Protein AF-0000000073182139 (afdb_homodimer)

pLDDT: mean 87.26, std 15.95, range [41.31, 98.81]

InterPro domains:
  IPR005570 DNA-directed RNA polymerases I, II, and III subunit RPABC3 [PF03870] (8-149)
  IPR005570 DNA-directed RNA polymerases I, II, and III subunit RPABC3 [PIRSF000779] (3-150)
  IPR005570 DNA-directed RNA polymerases I, II, and III subunit RPABC3 [PTHR10917] (3-150)
  IPR005570 DNA-directed RNA polymerases I, II, and III subunit RPABC3 [SM00658] (3-149)
  IPR012340 Nucleic acid-binding, OB-fold [G3DSA:2.40.50.140] (7-152)
  IPR012340 Nucleic acid-binding, OB-fold [SSF50249] (4-149)

Secondary structure (DSSP, 8-state):
---SEEEEEEEEEEEE-TT---BTTEEEEEEEESSS--EEEEEEETTTS---TT-EEEEEEES-S-SS-----S---TT---HHHHT-SEEEEEEEEEEEEE----TT----EEEEEEESSS-EEEEEEEGGGGTT--TT-EEEEEEEEE--/---SEEEEEEEEEEEE-TT---BTTEEEEEEEESSS--EEEEEEETTTS---TT-EEEEEEES-S-SS-----S---TT---HHHHT-SEEEEEEEEEEEEE----TT----EEEEEEESSS-EEEEEEEGGGGTT--TT-EEEEEEEEE--

Structure (mmCIF, N/CA/C/O backbone):
data_AF-0000000073182139-model_v1
#
loop_
_entity.id
_entity.type
_entity.pdbx_description
1 polymer 'DNA-directed RNA polymerases I, II, and III subunit RPABC3'
#
loop_
_atom_site.group_PDB
_atom_site.id
_atom_site.type_symbol
_atom_site.label_atom_id
_atom_site.label_alt_id
_atom_site.label_comp_id
_atom_site.label_asym_id
_atom_site.label_entity_id
_atom_site.label_seq_id
_atom_site.pdbx_PDB_ins_code
_atom_site.Cartn_x
_atom_site.Cartn_y
_atom_site.Cartn_z
_atom_site.occupancy
_atom_site.B_iso_or_equiv
_atom_site.auth_seq_id
_atom_site.auth_comp_id
_atom_site.auth_asym_id
_atom_site.auth_atom_id
_atom_site.pdbx_PDB_model_num
ATOM 1 N N . MET A 1 1 ? -18.734 20.672 -1.66 1 41.34 1 MET A N 1
ATOM 2 C CA . MET A 1 1 ? -18.469 19.469 -2.443 1 41.34 1 MET A CA 1
ATOM 3 C C . MET A 1 1 ? -17.156 18.828 -2.018 1 41.34 1 MET A C 1
ATOM 5 O O . MET A 1 1 ? -16.125 19.5 -1.941 1 41.34 1 MET A O 1
ATOM 9 N N . THR A 1 2 ? -17.281 17.734 -1.316 1 59.88 2 THR A N 1
ATOM 10 C CA . THR A 1 2 ? -16.078 17.359 -0.572 1 59.88 2 THR A CA 1
ATOM 11 C C . THR A 1 2 ? -15 16.844 -1.517 1 59.88 2 THR A C 1
ATOM 13 O O . THR A 1 2 ? -15.281 16.094 -2.455 1 59.88 2 THR A O 1
ATOM 16 N N . THR A 1 3 ? -13.922 17.672 -1.896 1 78.62 3 THR A N 1
ATOM 17 C CA . THR A 1 3 ? -12.797 17.453 -2.799 1 78.62 3 THR A CA 1
ATOM 18 C C . THR A 1 3 ? -12.18 16.078 -2.568 1 78.62 3 THR A C 1
ATOM 20 O O . THR A 1 3 ? -11.438 15.57 -3.416 1 78.62 3 THR A O 1
ATOM 23 N N . GLY A 1 4 ? -12.648 15.359 -1.543 1 88.62 4 GLY A N 1
ATOM 24 C CA . GLY A 1 4 ? -12.047 14.086 -1.177 1 88.62 4 GLY A CA 1
ATOM 25 C C . GLY A 1 4 ? -10.688 14.242 -0.52 1 88.62 4 GLY A C 1
ATOM 26 O O . GLY A 1 4 ? -10.094 13.258 -0.075 1 88.62 4 GLY A O 1
ATOM 27 N N . ILE A 1 5 ? -10.219 15.531 -0.463 1 94.25 5 ILE A N 1
ATOM 28 C CA . ILE A 1 5 ? -8.93 15.805 0.161 1 94.25 5 ILE A CA 1
ATOM 29 C C . ILE A 1 5 ? -9.117 16.016 1.663 1 94.25 5 ILE A C 1
ATOM 31 O O . ILE A 1 5 ? -9.906 16.859 2.088 1 94.25 5 ILE A O 1
ATOM 35 N N . LEU A 1 6 ? -8.453 15.25 2.412 1 96.19 6 LEU A N 1
ATOM 36 C CA . LEU A 1 6 ? -8.539 15.336 3.865 1 96.19 6 LEU A CA 1
ATOM 37 C C . LEU A 1 6 ? -7.488 16.297 4.406 1 96.19 6 LEU A C 1
ATOM 39 O O . LEU A 1 6 ? -7.738 17.016 5.383 1 96.19 6 LEU A O 1
ATOM 43 N N . PHE A 1 7 ? -6.371 16.297 3.85 1 96.94 7 PHE A N 1
ATOM 44 C CA . PHE A 1 7 ? -5.238 17.094 4.312 1 96.94 7 PHE A CA 1
ATOM 45 C C . PHE A 1 7 ? -4.227 17.297 3.191 1 96.94 7 PHE A C 1
ATOM 47 O O . PHE A 1 7 ? -3.969 16.391 2.404 1 96.94 7 PHE A O 1
ATOM 54 N N . ASP A 1 8 ? -3.658 18.453 3.084 1 97 8 ASP A N 1
ATOM 55 C CA . ASP A 1 8 ? -2.695 18.812 2.043 1 97 8 ASP A CA 1
ATOM 56 C C . ASP A 1 8 ? -1.71 19.859 2.539 1 97 8 ASP A C 1
ATOM 58 O O . ASP A 1 8 ? -2.098 21 2.824 1 97 8 ASP A O 1
ATOM 62 N N . ASP A 1 9 ? -0.436 19.5 2.658 1 98 9 ASP A N 1
ATOM 63 C CA . ASP A 1 9 ? 0.572 20.453 3.115 1 98 9 ASP A CA 1
ATOM 64 C C . ASP A 1 9 ? 1.979 19.969 2.762 1 98 9 ASP A C 1
ATOM 66 O O . ASP A 1 9 ? 2.158 18.844 2.291 1 98 9 ASP A O 1
ATOM 70 N N . SER A 1 10 ? 2.951 20.875 2.908 1 98.31 10 SER A N 1
ATOM 71 C CA . SER A 1 10 ? 4.363 20.531 2.781 1 98.31 10 SER A CA 1
ATOM 72 C C . SER A 1 10 ? 4.984 20.25 4.145 1 98.31 10 SER A C 1
ATOM 74 O O . SER A 1 10 ? 4.605 20.844 5.145 1 98.31 10 SER A O 1
ATOM 76 N N . PHE A 1 11 ? 5.988 19.391 4.102 1 98.5 11 PHE A N 1
ATOM 77 C CA . PHE A 1 11 ? 6.637 18.969 5.34 1 98.5 11 PHE A CA 1
ATOM 78 C C . PHE A 1 11 ? 8.156 19.031 5.199 1 98.5 11 PHE A C 1
ATOM 80 O O . PHE A 1 11 ? 8.688 18.844 4.102 1 98.5 11 PHE A O 1
ATOM 87 N N . LEU A 1 12 ? 8.789 19.219 6.316 1 98.44 12 LEU A N 1
ATOM 88 C CA . LEU A 1 12 ? 10.242 19.141 6.449 1 98.44 12 LEU A CA 1
ATOM 89 C C . LEU A 1 12 ? 10.648 17.922 7.281 1 98.44 12 LEU A C 1
ATOM 91 O O . LEU A 1 12 ? 10.125 17.719 8.383 1 98.44 12 LEU A O 1
ATOM 95 N N . VAL A 1 13 ? 11.562 17.125 6.723 1 98.5 13 VAL A N 1
ATOM 96 C CA . VAL A 1 13 ? 12.062 15.984 7.48 1 98.5 13 VAL A CA 1
ATOM 97 C C . VAL A 1 13 ? 13.047 16.469 8.547 1 98.5 13 VAL A C 1
ATOM 99 O O . VAL A 1 13 ? 14.141 16.953 8.219 1 98.5 13 VAL A O 1
ATOM 102 N N . LYS A 1 14 ? 12.695 16.234 9.789 1 98.5 14 LYS A N 1
ATOM 103 C CA . LYS A 1 14 ? 13.5 16.719 10.898 1 98.5 14 LYS A CA 1
ATOM 104 C C . LYS A 1 14 ? 14.398 15.617 11.453 1 98.5 14 LYS A C 1
ATOM 106 O O . LYS A 1 14 ? 15.422 15.898 12.078 1 98.5 14 LYS A O 1
ATOM 111 N N . ASP A 1 15 ? 13.953 14.398 11.32 1 98.44 15 ASP A N 1
ATOM 112 C CA . ASP A 1 15 ? 14.719 13.242 11.789 1 98.44 15 ASP A CA 1
ATOM 113 C C . ASP A 1 15 ? 14.344 11.984 11.008 1 98.44 15 ASP A C 1
ATOM 115 O O . ASP A 1 15 ? 13.203 11.844 10.555 1 98.44 15 ASP A O 1
ATOM 119 N N . VAL A 1 16 ? 15.352 11.133 10.883 1 98 16 VAL A N 1
ATOM 120 C CA . VAL A 1 16 ? 15.156 9.844 10.227 1 98 16 VAL A CA 1
ATOM 121 C C . VAL A 1 16 ? 15.633 8.719 11.141 1 98 16 VAL A C 1
ATOM 123 O O . VAL A 1 16 ? 16.812 8.672 11.516 1 98 16 VAL A O 1
ATOM 126 N N . ASP A 1 17 ? 14.773 7.844 11.492 1 97.62 17 ASP A N 1
ATOM 127 C CA . ASP A 1 17 ? 15.062 6.691 12.344 1 97.62 17 ASP A CA 1
ATOM 128 C C . ASP A 1 17 ? 15.789 7.113 13.617 1 97.62 17 ASP A C 1
ATOM 130 O O . ASP A 1 17 ? 16.844 6.57 13.945 1 97.62 17 ASP A O 1
ATOM 134 N N . PRO A 1 18 ? 15.203 7.957 14.398 1 95.81 18 PRO A N 1
ATOM 135 C CA . PRO A 1 18 ? 15.898 8.477 15.578 1 95.81 18 PRO A CA 1
ATOM 136 C C . PRO A 1 18 ? 16.281 7.371 16.562 1 95.81 18 PRO A C 1
ATOM 138 O O . PRO A 1 18 ? 17.297 7.492 17.266 1 95.81 18 PRO A O 1
ATOM 141 N N . ASP A 1 19 ? 15.594 6.27 16.641 1 94.12 19 ASP A N 1
ATOM 142 C CA . ASP A 1 19 ? 15.906 5.16 17.531 1 94.12 19 ASP A CA 1
ATOM 143 C C . ASP A 1 19 ? 16.609 4.031 16.781 1 94.12 19 ASP A C 1
ATOM 145 O O . ASP A 1 19 ? 16.656 2.895 17.25 1 94.12 19 ASP A O 1
ATOM 149 N N . GLY A 1 20 ? 17.109 4.312 15.656 1 93.44 20 GLY A N 1
ATOM 150 C CA . GLY A 1 20 ? 17.703 3.287 14.812 1 93.44 20 GLY A CA 1
ATOM 151 C C . GLY A 1 20 ? 16.703 2.65 13.859 1 93.44 20 GLY A C 1
ATOM 152 O O . GLY A 1 20 ? 15.508 2.611 14.148 1 93.44 20 GLY A O 1
ATOM 153 N N . LYS A 1 21 ? 17.281 2.225 12.797 1 90.38 21 LYS A N 1
ATOM 154 C CA . LYS A 1 21 ? 16.438 1.535 11.82 1 90.38 21 LYS A CA 1
ATOM 155 C C . LYS A 1 21 ? 15.883 0.237 12.398 1 90.38 21 LYS A C 1
ATOM 157 O O . LYS A 1 21 ? 16.641 -0.63 12.836 1 90.38 21 LYS A O 1
ATOM 162 N N . LYS A 1 22 ? 14.539 0.1 12.367 1 87 22 LYS A N 1
ATOM 163 C CA . LYS A 1 22 ? 13.875 -1.046 12.977 1 87 22 LYS A CA 1
ATOM 164 C C . LYS A 1 22 ? 13.539 -2.107 11.938 1 87 22 LYS A C 1
ATOM 166 O O . LYS A 1 22 ? 13.531 -3.303 12.242 1 87 22 LYS A O 1
ATOM 171 N N . PHE A 1 23 ? 13.188 -1.715 10.742 1 87 23 PHE A N 1
ATOM 172 C CA . PHE A 1 23 ? 12.758 -2.635 9.695 1 87 23 PHE A CA 1
ATOM 173 C C . PHE A 1 23 ? 13.594 -2.445 8.43 1 87 23 PHE A C 1
ATOM 175 O O . PHE A 1 23 ? 13.93 -1.316 8.062 1 87 23 PHE A O 1
ATOM 182 N N . ASP A 1 24 ? 13.828 -3.578 7.84 1 86.38 24 ASP A N 1
ATOM 183 C CA . ASP A 1 24 ? 14.531 -3.51 6.562 1 86.38 24 ASP A CA 1
ATOM 184 C C . ASP A 1 24 ? 13.68 -2.809 5.504 1 86.38 24 ASP A C 1
ATOM 186 O O . ASP A 1 24 ? 12.469 -3.037 5.418 1 86.38 24 ASP A O 1
ATOM 190 N N . ARG A 1 25 ? 14.281 -1.831 4.801 1 88.81 25 ARG A N 1
ATOM 191 C CA . ARG A 1 25 ? 13.688 -1.136 3.664 1 88.81 25 ARG A CA 1
ATOM 192 C C . ARG A 1 25 ? 12.633 -0.136 4.125 1 88.81 25 ARG A C 1
ATOM 194 O O . ARG A 1 25 ? 11.883 0.4 3.309 1 88.81 25 ARG A O 1
ATOM 201 N N . VAL A 1 26 ? 12.477 0.033 5.43 1 93.12 26 VAL A N 1
ATOM 202 C CA . VAL A 1 26 ? 11.523 1.006 5.957 1 93.12 26 VAL A CA 1
ATOM 203 C C . VAL A 1 26 ? 12.258 2.023 6.828 1 93.12 26 VAL A C 1
ATOM 205 O O . VAL A 1 26 ? 13.078 1.653 7.672 1 93.12 26 VAL A O 1
ATOM 208 N N . SER A 1 27 ? 12.031 3.277 6.602 1 96.44 27 SER A N 1
ATOM 209 C CA . SER A 1 27 ? 12.484 4.336 7.5 1 96.44 27 SER A CA 1
ATOM 210 C C . SER A 1 27 ? 11.305 5.074 8.125 1 96.44 27 SER A C 1
ATOM 212 O O . SER A 1 27 ? 10.281 5.293 7.465 1 96.44 27 SER A O 1
ATOM 214 N N . ARG A 1 28 ? 11.508 5.422 9.375 1 98 28 ARG A N 1
ATOM 215 C CA . ARG A 1 28 ? 10.531 6.258 10.055 1 98 28 ARG A CA 1
ATOM 216 C C . ARG A 1 28 ? 10.961 7.719 10.062 1 98 28 ARG A C 1
ATOM 218 O O . ARG A 1 28 ? 12.031 8.055 10.578 1 98 28 ARG A O 1
ATOM 225 N N . LEU A 1 29 ? 10.109 8.586 9.508 1 98.5 29 LEU A N 1
ATOM 226 C CA . LEU A 1 29 ? 10.391 10.016 9.375 1 98.5 29 LEU A CA 1
ATOM 227 C C . LEU A 1 29 ? 9.656 10.82 10.438 1 98.5 29 LEU A C 1
ATOM 229 O O . LEU A 1 29 ? 8.484 10.547 10.719 1 98.5 29 LEU A O 1
ATOM 233 N N . PHE A 1 30 ? 10.336 11.719 11.047 1 98.81 30 PHE A N 1
ATOM 234 C CA . PHE A 1 30 ? 9.734 12.75 11.891 1 98.81 30 PHE A CA 1
ATOM 235 C C . PHE A 1 30 ? 9.734 14.094 11.172 1 98.81 30 PHE A C 1
ATOM 237 O O . PHE A 1 30 ? 10.789 14.617 10.828 1 98.81 30 PHE A O 1
ATOM 244 N N . CYS A 1 31 ? 8.547 14.617 10.953 1 98.75 31 CYS A N 1
ATOM 245 C CA . CYS A 1 31 ? 8.445 15.789 10.086 1 98.75 31 CYS A CA 1
ATOM 246 C C . CYS A 1 31 ? 7.57 16.859 10.711 1 98.75 31 CYS A C 1
ATOM 248 O O . CYS A 1 31 ? 6.695 16.562 11.523 1 98.75 31 CYS A O 1
ATOM 250 N N . ASP A 1 32 ? 7.801 18.078 10.258 1 98.19 32 ASP A N 1
ATOM 251 C CA . ASP A 1 32 ? 6.984 19.219 10.664 1 98.19 32 ASP A CA 1
ATOM 252 C C . ASP A 1 32 ? 6.289 19.859 9.461 1 98.19 32 ASP A C 1
ATOM 254 O O . ASP A 1 32 ? 6.91 20.062 8.414 1 98.19 32 ASP A O 1
ATOM 258 N N . SER A 1 33 ? 5.039 20.109 9.703 1 97.12 33 SER A N 1
ATOM 259 C CA . SER A 1 33 ? 4.258 20.812 8.688 1 97.12 33 SER A CA 1
ATOM 260 C C . SER A 1 33 ? 4.762 22.234 8.492 1 97.12 33 SER A C 1
ATOM 262 O O . SER A 1 33 ? 5.129 22.906 9.461 1 97.12 33 SER A O 1
ATOM 264 N N . GLU A 1 34 ? 4.633 22.766 7.293 1 95.75 34 GLU A N 1
ATOM 265 C CA . GLU A 1 34 ? 5.121 24.109 7.012 1 95.75 34 GLU A CA 1
ATOM 266 C C . GLU A 1 34 ? 4.027 25.156 7.23 1 95.75 34 GLU A C 1
ATOM 268 O O . GLU A 1 34 ? 4.32 26.328 7.5 1 95.75 34 GLU A O 1
ATOM 273 N N . SER A 1 35 ? 2.797 24.766 7.148 1 95.19 35 SER A N 1
ATOM 274 C CA . SER A 1 35 ? 1.749 25.766 7.109 1 95.19 35 SER A CA 1
ATOM 275 C C . SER A 1 35 ? 0.789 25.625 8.281 1 95.19 35 SER A C 1
ATOM 277 O O . SER A 1 35 ? 0.245 26.609 8.781 1 95.19 35 SER A O 1
ATOM 279 N N . PHE A 1 36 ? 0.52 24.406 8.805 1 93.44 36 PHE A N 1
ATOM 280 C CA . PHE A 1 36 ? -0.608 24.172 9.703 1 93.44 36 PHE A CA 1
ATOM 281 C C . PHE A 1 36 ? -0.124 23.75 11.086 1 93.44 36 PHE A C 1
ATOM 283 O O . PHE A 1 36 ? -0.919 23.312 11.922 1 93.44 36 PHE A O 1
ATOM 290 N N . LYS A 1 37 ? 1.15 23.75 11.352 1 94.81 37 LYS A N 1
ATOM 291 C CA . LYS A 1 37 ? 1.74 23.391 12.641 1 94.81 37 LYS A CA 1
ATOM 292 C C . LYS A 1 37 ? 1.339 21.984 13.055 1 94.81 37 LYS A C 1
ATOM 294 O O . LYS A 1 37 ? 0.941 21.766 14.203 1 94.81 37 LYS A O 1
ATOM 299 N N . MET A 1 38 ? 1.343 21.078 12.117 1 97.94 38 MET A N 1
ATOM 300 C CA . MET A 1 38 ? 1.09 19.672 12.375 1 97.94 38 MET A CA 1
ATOM 301 C C . MET A 1 38 ? 2.398 18.891 12.5 1 97.94 38 MET A C 1
ATOM 303 O O . MET A 1 38 ? 3.395 19.25 11.867 1 97.94 38 MET A O 1
ATOM 307 N N . GLU A 1 39 ? 2.344 17.812 13.336 1 98.5 39 GLU A N 1
ATOM 308 C CA . GLU A 1 39 ? 3.455 16.875 13.453 1 98.5 39 GLU A CA 1
ATOM 309 C C . GLU A 1 39 ? 3.146 15.562 12.75 1 98.5 39 GLU A C 1
ATOM 311 O O . GLU A 1 39 ? 2.098 14.961 12.977 1 98.5 39 GLU A O 1
ATOM 316 N N . LEU A 1 40 ? 4.113 15.148 11.938 1 98.75 40 LEU A N 1
ATOM 317 C CA . LEU A 1 40 ? 3.934 13.922 11.172 1 98.75 40 LEU A CA 1
ATOM 318 C C . LEU A 1 40 ? 5.004 12.891 11.523 1 98.75 40 LEU A C 1
ATOM 320 O O . LEU A 1 40 ? 6.199 13.203 11.5 1 98.75 40 LEU A O 1
ATOM 324 N N . ILE A 1 41 ? 4.57 11.758 11.906 1 98.81 41 ILE A N 1
ATOM 325 C CA . ILE A 1 41 ? 5.418 10.57 11.914 1 98.81 41 ILE A CA 1
ATOM 326 C C . ILE A 1 41 ? 4.984 9.617 10.805 1 98.81 41 ILE A C 1
ATOM 328 O O . ILE A 1 41 ? 3.824 9.211 10.742 1 98.81 41 ILE A O 1
ATOM 332 N N . LEU A 1 42 ? 5.965 9.289 9.906 1 98.69 42 LEU A N 1
ATOM 333 C CA . LEU A 1 42 ? 5.59 8.555 8.703 1 98.69 42 LEU A CA 1
ATOM 334 C C . LEU A 1 42 ? 6.613 7.465 8.391 1 98.69 42 LEU A C 1
ATOM 336 O O . LEU A 1 42 ? 7.809 7.742 8.281 1 98.69 42 LEU A O 1
ATOM 340 N N . ASP A 1 43 ? 6.152 6.281 8.289 1 97.69 43 ASP A N 1
ATOM 341 C CA . ASP A 1 43 ? 6.973 5.211 7.73 1 97.69 43 ASP A CA 1
ATOM 342 C C . ASP A 1 43 ? 6.957 5.246 6.203 1 97.69 43 ASP A C 1
ATOM 344 O O . ASP A 1 43 ? 5.895 5.375 5.59 1 97.69 43 ASP A O 1
ATOM 348 N N . VAL A 1 44 ? 8.148 5.133 5.555 1 96.88 44 VAL A N 1
ATOM 349 C CA . VAL A 1 44 ? 8.211 5.078 4.098 1 96.88 44 VAL A CA 1
ATOM 350 C C . VAL A 1 44 ? 9.07 3.891 3.664 1 96.88 44 VAL A C 1
ATOM 352 O O . VAL A 1 44 ? 9.992 3.494 4.375 1 96.88 44 VAL A O 1
ATOM 355 N N . ASN A 1 45 ? 8.656 3.307 2.553 1 93.62 45 ASN A N 1
ATOM 356 C CA . ASN A 1 45 ? 9.516 2.314 1.922 1 93.62 45 ASN A CA 1
ATOM 357 C C . ASN A 1 45 ? 10.75 2.961 1.29 1 93.62 45 ASN A C 1
ATOM 359 O O . ASN A 1 45 ? 10.625 3.758 0.357 1 93.62 45 ASN A O 1
ATOM 363 N N . THR A 1 46 ? 11.922 2.572 1.715 1 92.81 46 THR A N 1
ATOM 364 C CA . THR A 1 46 ? 13.141 3.281 1.34 1 92.81 46 THR A CA 1
ATOM 365 C C . THR A 1 46 ? 13.578 2.904 -0.074 1 92.81 46 THR A C 1
ATOM 367 O O . THR A 1 46 ? 14.375 3.609 -0.692 1 92.81 46 THR A O 1
ATOM 370 N N . GLN A 1 47 ? 13.141 1.874 -0.639 1 88.5 47 GLN A N 1
ATOM 371 C CA . GLN A 1 47 ? 13.453 1.505 -2.016 1 88.5 47 GLN A CA 1
ATOM 372 C C . GLN A 1 47 ? 12.57 2.27 -3.004 1 88.5 47 GLN A C 1
ATOM 374 O O . GLN A 1 47 ? 13.031 2.654 -4.082 1 88.5 47 GLN A O 1
ATOM 379 N N . LEU A 1 48 ? 11.422 2.449 -2.621 1 88.81 48 LEU A N 1
ATOM 380 C CA . LEU A 1 48 ? 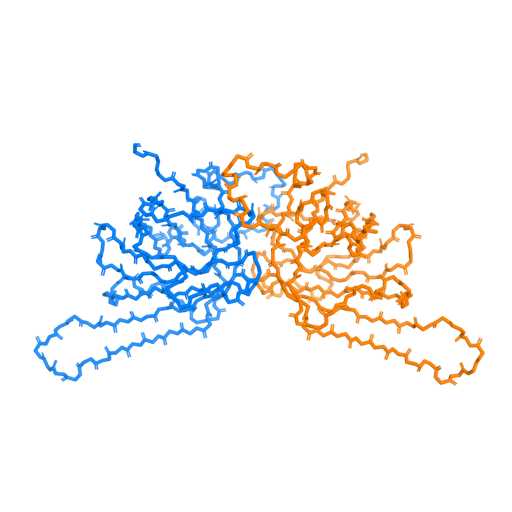10.484 3.127 -3.504 1 88.81 48 LEU A CA 1
ATOM 381 C C . LEU A 1 48 ? 10.602 4.641 -3.369 1 88.81 48 LEU A C 1
ATOM 383 O O . LEU A 1 48 ? 10.5 5.367 -4.359 1 88.81 48 LEU A O 1
ATOM 387 N N . TYR A 1 49 ? 10.766 5.07 -2.182 1 93.19 49 TYR A N 1
ATOM 388 C CA . TYR A 1 49 ? 10.727 6.508 -1.943 1 93.19 49 TYR A CA 1
ATOM 389 C C . TYR A 1 49 ? 11.711 6.906 -0.848 1 93.19 49 TYR A C 1
ATOM 391 O O . TYR A 1 49 ? 11.305 7.344 0.231 1 93.19 49 TYR A O 1
ATOM 399 N N . PRO A 1 50 ? 12.945 6.922 -1.112 1 93.94 50 PRO A N 1
ATOM 400 C CA . PRO A 1 50 ? 13.953 7.285 -0.112 1 93.94 50 PRO A CA 1
ATOM 401 C C . PRO A 1 50 ? 13.883 8.758 0.289 1 93.94 50 PRO A C 1
ATOM 403 O O . PRO A 1 50 ? 13.703 9.625 -0.567 1 93.94 50 PRO A O 1
ATOM 406 N N . MET A 1 51 ? 13.992 9.023 1.58 1 95.69 51 MET A N 1
ATOM 407 C CA . MET A 1 51 ? 13.984 10.375 2.133 1 95.69 51 MET A CA 1
ATOM 408 C C . MET A 1 51 ? 15.156 10.57 3.086 1 95.69 51 MET A C 1
ATOM 410 O O . MET A 1 51 ? 15.5 9.672 3.855 1 95.69 51 MET A O 1
ATOM 414 N N . ASN A 1 52 ? 15.688 11.773 2.986 1 95.75 52 ASN A N 1
ATOM 415 C CA . ASN A 1 52 ? 16.797 12.125 3.859 1 95.75 52 ASN A CA 1
ATOM 416 C C . ASN A 1 52 ? 16.438 13.281 4.789 1 95.75 52 ASN A C 1
ATOM 418 O O . ASN A 1 52 ? 15.445 13.969 4.574 1 95.75 52 ASN A O 1
ATOM 422 N N . LEU A 1 53 ? 17.406 13.391 5.785 1 96.62 53 LEU A N 1
ATOM 423 C CA . LEU A 1 53 ? 17.297 14.555 6.66 1 96.62 53 LEU A CA 1
ATOM 424 C C . LEU A 1 53 ? 17.266 15.844 5.848 1 96.62 53 LEU A C 1
ATOM 426 O O . LEU A 1 53 ? 18.016 16 4.891 1 96.62 53 LEU A O 1
ATOM 430 N N . ASN A 1 54 ? 16.344 16.766 6.16 1 97.25 54 ASN A N 1
ATOM 431 C CA . ASN A 1 54 ? 16.188 18.109 5.598 1 97.25 54 ASN A CA 1
ATOM 432 C C . ASN A 1 54 ? 15.523 18.062 4.227 1 97.25 54 ASN A C 1
ATOM 434 O O . ASN A 1 54 ? 15.375 19.094 3.57 1 97.25 54 ASN A O 1
ATOM 438 N N . ASP A 1 55 ? 15.148 16.875 3.781 1 97.5 55 ASP A N 1
ATOM 439 C CA . ASP A 1 55 ? 14.305 16.844 2.588 1 97.5 55 ASP A CA 1
ATOM 440 C C . ASP A 1 55 ? 12.953 17.5 2.854 1 97.5 55 ASP A C 1
ATOM 442 O O . ASP A 1 55 ? 12.438 17.438 3.973 1 97.5 55 ASP A O 1
ATOM 446 N N . LYS A 1 56 ? 12.414 18.141 1.83 1 98.06 56 LYS A N 1
ATOM 447 C CA . LYS A 1 56 ? 11.055 18.672 1.852 1 98.06 56 LYS A CA 1
ATOM 448 C C . LYS A 1 56 ? 10.156 17.922 0.865 1 98.06 56 LYS A C 1
ATOM 450 O O . LYS A 1 56 ? 10.602 17.547 -0.226 1 98.06 56 LYS A O 1
ATOM 455 N N . PHE A 1 57 ? 8.914 17.734 1.265 1 98.38 57 PHE A N 1
ATOM 456 C CA . PHE A 1 57 ? 7.977 17.062 0.364 1 98.38 57 PHE A CA 1
ATOM 457 C C . PHE A 1 57 ? 6.559 17.562 0.6 1 98.38 57 PHE A C 1
ATOM 459 O O . PHE A 1 57 ? 6.227 18.016 1.698 1 98.38 57 PHE A O 1
ATOM 466 N N . ARG A 1 58 ? 5.781 17.516 -0.452 1 98.25 58 ARG A N 1
ATOM 467 C CA . ARG A 1 58 ? 4.34 17.719 -0.342 1 98.25 58 ARG A CA 1
ATOM 468 C C . ARG A 1 58 ? 3.625 16.406 -0.027 1 98.25 58 ARG A C 1
ATOM 470 O O . ARG A 1 58 ? 3.928 15.367 -0.622 1 98.25 58 ARG A O 1
ATOM 477 N N . LEU A 1 59 ? 2.729 16.469 0.961 1 98.44 59 LEU A N 1
ATOM 478 C CA . LEU A 1 59 ? 1.893 15.32 1.318 1 98.44 59 LEU A CA 1
ATOM 479 C C . LEU A 1 59 ? 0.414 15.664 1.166 1 98.44 59 LEU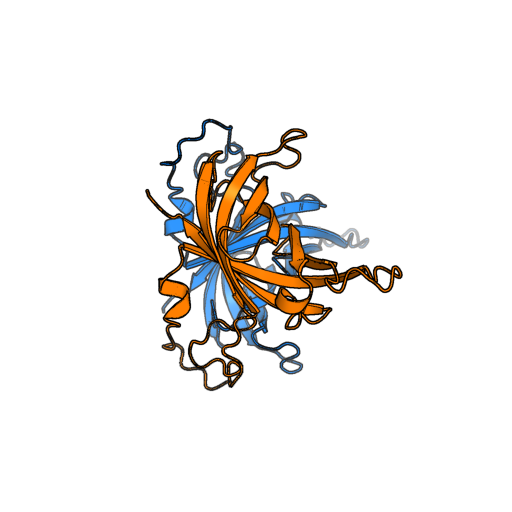 A C 1
ATOM 481 O O . LEU A 1 59 ? -0.044 16.703 1.661 1 98.44 59 LEU A O 1
ATOM 485 N N . MET A 1 60 ? -0.239 14.828 0.415 1 97.31 60 MET A N 1
ATOM 486 C CA . MET A 1 60 ? -1.695 14.906 0.339 1 97.31 60 MET A CA 1
ATOM 487 C C . MET A 1 60 ? -2.336 13.602 0.812 1 97.31 60 MET A C 1
ATOM 489 O O . MET A 1 60 ? -1.915 12.516 0.41 1 97.31 60 MET A O 1
ATOM 493 N N . LEU A 1 61 ? -3.291 13.664 1.741 1 97.5 61 LEU A N 1
ATOM 494 C CA . LEU A 1 61 ? -4.152 12.562 2.154 1 97.5 61 LEU A CA 1
ATOM 495 C C . LEU A 1 61 ? -5.562 12.734 1.597 1 97.5 61 LEU A C 1
ATOM 497 O O . LEU A 1 61 ? -6.156 13.805 1.722 1 97.5 61 LEU A O 1
ATOM 501 N N . ALA A 1 62 ? -6.07 11.703 0.951 1 95.31 62 ALA A N 1
ATOM 502 C CA . ALA A 1 62 ? -7.352 11.836 0.267 1 95.31 62 ALA A CA 1
ATOM 503 C C . ALA A 1 62 ? -8.156 10.547 0.354 1 95.31 62 ALA A C 1
ATOM 505 O O . ALA A 1 62 ? -7.59 9.461 0.507 1 95.31 62 ALA A O 1
ATOM 506 N N . THR A 1 63 ? -9.5 10.672 0.237 1 93.06 63 THR A N 1
ATOM 507 C CA . THR A 1 63 ? -10.375 9.508 0.255 1 93.06 63 THR A CA 1
ATOM 508 C C . THR A 1 63 ? -10.578 8.953 -1.155 1 93.06 63 THR A C 1
ATOM 510 O O . THR A 1 63 ? -11.055 7.832 -1.328 1 93.06 63 THR A O 1
ATOM 513 N N . THR A 1 64 ? -10.234 9.781 -2.166 1 89.81 64 THR A N 1
ATOM 514 C CA . THR A 1 64 ? -10.359 9.398 -3.568 1 89.81 64 THR A CA 1
ATOM 515 C C . THR A 1 64 ? -9.242 10.008 -4.402 1 89.81 64 THR A C 1
ATOM 517 O O . THR A 1 64 ? -8.664 11.039 -4.023 1 89.81 64 THR A O 1
ATOM 520 N N . LEU A 1 65 ? -8.914 9.383 -5.508 1 89.25 65 LEU A N 1
ATOM 521 C CA . LEU A 1 65 ? -7.914 9.922 -6.422 1 89.25 65 LEU A CA 1
ATOM 522 C C . LEU A 1 65 ? -8.562 10.805 -7.48 1 89.25 65 LEU A C 1
ATOM 524 O O . LEU A 1 65 ? -7.871 11.445 -8.281 1 89.25 65 LEU A O 1
ATOM 528 N N . ARG A 1 66 ? -9.875 10.883 -7.41 1 83.62 66 ARG A N 1
ATOM 529 C CA . ARG A 1 66 ? -10.586 11.695 -8.391 1 83.62 66 ARG A CA 1
ATOM 530 C C . ARG A 1 66 ? -10.445 13.18 -8.078 1 83.62 66 ARG A C 1
ATOM 532 O O . ARG A 1 66 ? -10.477 13.578 -6.91 1 83.62 66 ARG A O 1
ATOM 539 N N . ASP A 1 67 ? -10.336 13.852 -9.172 1 75.62 67 ASP A N 1
ATOM 540 C CA . ASP A 1 67 ? -10.219 15.297 -9.008 1 75.62 67 ASP A CA 1
ATOM 541 C C . ASP A 1 67 ? -11.562 15.906 -8.625 1 75.62 67 ASP A C 1
ATOM 543 O O . ASP A 1 67 ? -11.609 16.938 -7.957 1 75.62 67 ASP A O 1
ATOM 547 N N . ASP A 1 68 ? -12.664 15.305 -9.18 1 71.19 68 ASP A N 1
ATOM 548 C CA . ASP A 1 68 ? -13.977 15.891 -8.914 1 71.19 68 ASP A CA 1
ATOM 549 C C . ASP A 1 68 ? -14.508 15.453 -7.555 1 71.19 68 ASP A C 1
ATOM 551 O O . ASP A 1 68 ? -15.594 15.883 -7.141 1 71.19 68 ASP A O 1
ATOM 555 N N . GLY A 1 69 ? -13.797 14.734 -6.793 1 61 69 GLY A N 1
ATOM 556 C CA . GLY A 1 69 ? -14.094 14.352 -5.422 1 61 69 GLY A CA 1
ATOM 557 C C . GLY A 1 69 ? -15.148 13.266 -5.328 1 61 69 GLY A C 1
ATOM 558 O O . GLY A 1 69 ? -15.516 12.844 -4.227 1 61 69 GLY A O 1
ATOM 559 N N . LEU A 1 70 ? -15.82 13.008 -6.48 1 59.78 70 LEU A N 1
ATOM 560 C CA . LEU A 1 70 ? -16.875 12.008 -6.441 1 59.78 70 LEU A CA 1
ATOM 561 C C . LEU A 1 70 ? -16.297 10.617 -6.211 1 59.78 70 LEU A C 1
ATOM 563 O O . LEU A 1 70 ? -15.125 10.375 -6.469 1 59.78 70 LEU A O 1
ATOM 567 N N . SER A 1 71 ? -17.172 9.961 -5.398 1 55.78 71 SER A N 1
ATOM 568 C CA . SER A 1 71 ? -16.797 8.562 -5.246 1 55.78 71 SER A CA 1
ATOM 569 C C . SER A 1 71 ? -16.734 7.855 -6.594 1 55.78 71 SER A C 1
ATOM 571 O O . SER A 1 71 ? -17.344 8.305 -7.566 1 55.78 71 SER A O 1
ATOM 573 N N . ASP A 1 72 ? -15.75 6.988 -6.828 1 54.25 72 ASP A N 1
ATOM 574 C CA . ASP A 1 72 ? -15.523 6.293 -8.094 1 54.25 72 ASP A CA 1
ATOM 575 C C . ASP A 1 72 ? -16.812 5.688 -8.625 1 54.25 72 ASP A C 1
ATOM 577 O O . ASP A 1 72 ? -17.406 4.809 -7.996 1 54.25 72 ASP A O 1
ATOM 581 N N . GLU A 1 73 ? -17.828 6.547 -8.859 1 48.66 73 GLU A N 1
ATOM 582 C CA . GLU A 1 73 ? -18.906 5.836 -9.539 1 48.66 73 GLU A CA 1
ATOM 583 C C . GLU A 1 73 ? -18.359 4.918 -10.625 1 48.66 73 GLU A C 1
ATOM 585 O O . GLU A 1 73 ? -17.328 5.203 -11.227 1 48.66 73 GLU A O 1
ATOM 590 N N . PRO A 1 74 ? -18.828 3.682 -10.617 1 46.91 74 PRO A N 1
ATOM 591 C CA . PRO A 1 74 ? -18.562 2.525 -11.477 1 46.91 74 PRO A CA 1
ATOM 592 C C . PRO A 1 74 ? -18.391 2.904 -12.945 1 46.91 74 PRO A C 1
ATOM 594 O O . PRO A 1 74 ? -18.312 2.025 -13.805 1 46.91 74 PRO A O 1
ATOM 597 N N . GLU A 1 75 ? -18.688 4.152 -13.344 1 44.81 75 GLU A N 1
ATOM 598 C CA . GLU A 1 75 ? -18.578 4.062 -14.797 1 44.81 75 GLU A CA 1
ATOM 599 C C . GLU A 1 75 ? -17.141 3.791 -15.219 1 44.81 75 GLU A C 1
ATOM 601 O O . GLU A 1 75 ? -16.234 4.594 -14.945 1 44.81 75 GLU A O 1
ATOM 606 N N . TYR A 1 76 ? -16.766 2.551 -15.227 1 44.22 76 TYR A N 1
ATOM 607 C CA . TYR A 1 76 ? -15.492 1.953 -15.594 1 44.22 76 TYR A CA 1
ATOM 608 C C . TYR A 1 76 ? -14.922 2.607 -16.844 1 44.22 76 TYR A C 1
ATOM 610 O O . TYR A 1 76 ? -15.422 2.387 -17.953 1 44.22 76 TYR A O 1
ATOM 618 N N . ASP A 1 77 ? -14.625 3.805 -16.828 1 47.81 77 ASP A N 1
ATOM 619 C CA . ASP A 1 77 ? -13.836 4.176 -18 1 47.81 77 ASP A CA 1
ATOM 620 C C . ASP A 1 77 ? -12.359 3.818 -17.797 1 47.81 77 ASP A C 1
ATOM 622 O O . ASP A 1 77 ? -11.68 4.414 -16.969 1 47.81 77 ASP A O 1
ATOM 626 N N . PRO A 1 78 ? -11.984 2.57 -18.219 1 47.5 78 PRO A N 1
ATOM 627 C CA . PRO A 1 78 ? -10.609 2.072 -18.172 1 47.5 78 PRO A CA 1
ATOM 628 C C . PRO A 1 78 ? -9.57 3.162 -18.453 1 47.5 78 PRO A C 1
ATOM 630 O O . PRO A 1 78 ? -8.398 3.002 -18.125 1 47.5 78 PRO A O 1
ATOM 633 N N . LEU A 1 79 ? -10.172 4.18 -19.172 1 49.25 79 LEU A N 1
ATOM 634 C CA . LEU A 1 79 ? -9.305 5.266 -19.609 1 49.25 79 LEU A CA 1
ATOM 635 C C . LEU A 1 79 ? -9.242 6.367 -18.562 1 49.25 79 LEU A C 1
ATOM 637 O O . LEU A 1 79 ? -8.656 7.426 -18.797 1 49.25 79 LEU A O 1
ATOM 641 N N . VAL A 1 80 ? -9.906 6.086 -17.5 1 56.41 80 VAL A N 1
ATOM 642 C CA . VAL A 1 80 ? -9.953 7.25 -16.625 1 56.41 80 VAL A CA 1
ATOM 643 C C . VAL A 1 80 ? -8.594 7.469 -15.969 1 56.41 80 VAL A C 1
ATOM 645 O O . VAL A 1 80 ? -8.031 6.547 -15.375 1 56.41 80 VAL A O 1
ATOM 648 N N . HIS A 1 81 ? -7.816 8.211 -16.406 1 65.12 81 HIS A N 1
ATOM 649 C CA . HIS A 1 81 ? -6.582 8.766 -15.859 1 65.12 81 HIS A CA 1
ATOM 650 C C . HIS A 1 81 ? -6.871 9.883 -14.859 1 65.12 81 HIS A C 1
ATOM 652 O O . HIS A 1 81 ? -7.625 10.805 -15.156 1 65.12 81 HIS A O 1
ATOM 658 N N . TYR A 1 82 ? -6.414 9.594 -13.586 1 74.94 82 TYR A N 1
ATOM 659 C CA . TYR A 1 82 ? -6.66 10.609 -12.562 1 74.94 82 TYR A CA 1
ATOM 660 C C . TYR A 1 82 ? -5.508 11.602 -12.5 1 74.94 82 TYR A C 1
ATOM 662 O O . TYR A 1 82 ? -4.41 11.266 -12.055 1 74.94 82 TYR A O 1
ATOM 670 N N . ALA A 1 83 ? -5.781 12.75 -12.898 1 75.62 83 ALA A N 1
ATOM 671 C CA . ALA A 1 83 ? -4.801 13.828 -12.992 1 75.62 83 ALA A CA 1
ATOM 672 C C . ALA A 1 83 ? -4.129 14.078 -11.641 1 75.62 83 ALA A C 1
ATOM 674 O O . ALA A 1 83 ? -2.959 14.469 -11.586 1 75.62 83 ALA A O 1
ATOM 675 N N . ARG A 1 84 ? -4.816 13.836 -10.609 1 81.19 84 ARG A N 1
ATOM 676 C CA . ARG A 1 84 ? -4.262 14.055 -9.281 1 81.19 84 ARG A CA 1
ATOM 677 C C . ARG A 1 84 ? -3.023 13.195 -9.047 1 81.19 84 ARG A C 1
ATOM 679 O O . ARG A 1 84 ? -2.029 13.664 -8.492 1 81.19 84 ARG A O 1
ATOM 686 N N . VAL A 1 85 ? -3.068 12.047 -9.539 1 86 85 VAL A N 1
ATOM 687 C CA . VAL A 1 85 ? -2 11.078 -9.305 1 86 85 VAL A CA 1
ATOM 688 C C . VAL A 1 85 ? -0.741 11.508 -10.055 1 86 85 VAL A C 1
ATOM 690 O O . VAL A 1 85 ? 0.376 11.289 -9.578 1 86 85 VAL A O 1
ATOM 693 N N . ASP A 1 86 ? -0.923 12.227 -11.125 1 86.88 86 ASP A N 1
ATOM 694 C CA . ASP A 1 86 ? 0.197 12.609 -11.977 1 86.88 86 ASP A CA 1
ATOM 695 C C . ASP A 1 86 ? 1.073 13.656 -11.297 1 86.88 86 ASP A C 1
ATOM 697 O O . ASP A 1 86 ? 2.23 13.852 -11.672 1 86.88 86 ASP A O 1
ATOM 701 N N . GLN A 1 87 ? 0.519 14.297 -10.359 1 90.75 87 GLN A N 1
ATOM 702 C CA . GLN A 1 87 ? 1.246 15.367 -9.688 1 90.75 87 GLN A CA 1
ATOM 703 C C . GLN A 1 87 ? 2.146 14.812 -8.586 1 90.75 87 GLN A C 1
ATOM 705 O O . GLN A 1 87 ? 2.943 15.547 -7.996 1 90.75 87 GLN A O 1
ATOM 710 N N . PHE A 1 88 ? 1.998 13.531 -8.383 1 94.12 88 PHE A N 1
ATOM 711 C CA . PHE A 1 88 ? 2.721 12.938 -7.266 1 94.12 88 PHE A CA 1
ATOM 712 C C . PHE A 1 88 ? 3.615 11.797 -7.742 1 94.12 88 PHE A C 1
ATOM 714 O O . PHE A 1 88 ? 3.479 11.32 -8.867 1 94.12 88 PHE A O 1
ATOM 721 N N . GLU A 1 89 ? 4.543 11.398 -6.906 1 92.12 89 GLU A N 1
ATOM 722 C CA . GLU A 1 89 ? 5.551 10.398 -7.23 1 92.12 89 GLU A CA 1
ATOM 723 C C . GLU A 1 89 ? 5.309 9.102 -6.461 1 92.12 89 GLU A C 1
ATOM 725 O O . GLU A 1 89 ? 5.77 8.031 -6.875 1 92.12 89 GLU A O 1
ATOM 730 N N . TYR A 1 90 ? 4.77 9.242 -5.363 1 94.38 90 TYR A N 1
ATOM 731 C CA . TYR A 1 90 ? 4.57 8.141 -4.43 1 94.38 90 TYR A CA 1
ATOM 732 C C . TYR A 1 90 ? 3.121 8.086 -3.961 1 94.38 90 TYR A C 1
ATOM 734 O O . TYR A 1 90 ? 2.609 9.039 -3.379 1 94.38 90 TYR A O 1
ATOM 742 N N . VAL A 1 91 ? 2.422 6.941 -4.293 1 93.75 91 VAL A N 1
ATOM 743 C CA . VAL A 1 91 ? 1.01 6.789 -3.961 1 93.75 91 VAL A CA 1
ATOM 744 C C . VAL A 1 91 ? 0.79 5.465 -3.232 1 93.75 91 VAL A C 1
ATOM 746 O O . VAL A 1 91 ? 1.199 4.406 -3.717 1 93.75 91 VAL A O 1
ATOM 749 N N . MET A 1 92 ? 0.159 5.547 -2.033 1 95.44 92 MET A N 1
ATOM 750 C CA . MET A 1 92 ? -0.148 4.352 -1.254 1 95.44 92 MET A CA 1
ATOM 751 C C . MET A 1 92 ? -1.616 4.332 -0.84 1 95.44 92 MET A C 1
ATOM 753 O O . MET A 1 92 ? -2.225 5.387 -0.652 1 95.44 92 MET A O 1
ATOM 757 N N . PHE A 1 93 ? -2.133 3.195 -0.77 1 92.88 93 PHE A N 1
ATOM 758 C CA . PHE A 1 93 ? -3.492 2.938 -0.308 1 92.88 93 PHE A CA 1
ATOM 759 C C . PHE A 1 93 ? -3.484 2.334 1.091 1 92.88 93 PHE A C 1
ATOM 761 O O . PHE A 1 93 ? -2.648 1.48 1.399 1 92.88 93 PHE A O 1
ATOM 768 N N . GLY A 1 94 ? -4.438 2.756 1.935 1 95.06 94 GLY A N 1
ATOM 769 C CA . GLY A 1 94 ? -4.457 2.26 3.301 1 95.06 94 GLY A CA 1
ATOM 770 C C . GLY A 1 94 ? -5.766 2.539 4.016 1 95.06 94 GLY A C 1
ATOM 771 O O . GLY A 1 94 ? -6.816 2.656 3.379 1 95.06 94 GLY A O 1
ATOM 772 N N . LYS A 1 95 ? -5.668 2.477 5.383 1 94.06 95 LYS A N 1
ATOM 773 C CA . LYS A 1 95 ? -6.852 2.592 6.23 1 94.06 95 LYS A CA 1
ATOM 774 C C . LYS A 1 95 ? -6.535 3.359 7.512 1 94.06 95 LYS A C 1
ATOM 776 O O . LYS A 1 95 ? -5.488 3.146 8.125 1 94.06 95 LYS A O 1
ATOM 781 N N . VAL A 1 96 ? -7.559 4.254 7.906 1 96.56 96 VAL A N 1
ATOM 782 C CA . VAL A 1 96 ? -7.465 4.891 9.219 1 96.56 96 VAL A CA 1
ATOM 783 C C . VAL A 1 96 ? -7.832 3.883 10.305 1 96.56 96 VAL A C 1
ATOM 785 O O . VAL A 1 96 ? -8.922 3.305 10.281 1 96.56 96 VAL A O 1
ATOM 788 N N . TYR A 1 97 ? -6.902 3.705 11.273 1 96.12 97 TYR A N 1
ATOM 789 C CA . TYR A 1 97 ? -7.223 2.639 12.211 1 96.12 97 TYR A CA 1
ATOM 790 C C . TYR A 1 97 ? -7.344 3.182 13.633 1 96.12 97 TYR A C 1
ATOM 792 O O . TYR A 1 97 ? -7.75 2.459 14.547 1 96.12 97 TYR A O 1
ATOM 800 N N . ARG A 1 98 ? -7.043 4.441 13.859 1 97.44 98 ARG A N 1
ATOM 801 C CA . ARG A 1 98 ? -7.145 5.031 15.195 1 97.44 98 ARG A CA 1
ATOM 802 C C . ARG A 1 98 ? -7.246 6.551 15.117 1 97.44 98 ARG A C 1
ATOM 804 O O . ARG A 1 98 ? -6.598 7.18 14.273 1 97.44 98 ARG A O 1
ATOM 811 N N . ILE A 1 99 ? -8.117 7.152 15.891 1 97.25 99 ILE A N 1
ATOM 812 C CA . ILE A 1 99 ? -8.227 8.594 16.062 1 97.25 99 ILE A CA 1
ATOM 813 C C . ILE A 1 99 ? -8.297 8.93 17.562 1 97.25 99 ILE A C 1
ATOM 815 O O . ILE A 1 99 ? -9.039 8.297 18.312 1 97.25 99 ILE A O 1
ATOM 819 N N . GLU A 1 100 ? -7.449 9.828 17.844 1 95.62 100 GLU A N 1
ATOM 820 C CA . GLU A 1 100 ? -7.406 10.234 19.25 1 95.62 100 GLU A CA 1
ATOM 821 C C . GLU A 1 100 ? -7.625 11.734 19.391 1 95.62 100 GLU A C 1
ATOM 823 O O . GLU A 1 100 ? -7.094 12.523 18.609 1 95.62 100 GLU A O 1
ATOM 828 N N . GLY A 1 101 ? -8.578 12.078 20.344 1 88.75 101 GLY A N 1
ATOM 829 C CA . GLY A 1 101 ? -8.766 13.477 20.703 1 88.75 101 GLY A CA 1
ATOM 830 C C . GLY A 1 101 ? -8.406 13.766 22.156 1 88.75 101 GLY A C 1
ATOM 831 O O . GLY A 1 101 ? -8.586 12.914 23.016 1 88.75 101 GLY A O 1
ATOM 832 N N . GLU A 1 102 ? -7.504 14.656 22.312 1 74.75 102 GLU A N 1
ATOM 833 C CA . GLU A 1 102 ? -7.246 15.102 23.672 1 74.75 102 GLU A CA 1
ATOM 834 C C . GLU A 1 102 ? -8.133 16.281 24.047 1 74.75 102 GLU A C 1
ATOM 836 O O . GLU A 1 102 ? -8.141 17.312 23.359 1 74.75 102 GLU A O 1
ATOM 841 N N . GLU A 1 103 ? -9.242 15.953 24.75 1 61.56 103 GLU A N 1
ATOM 842 C CA . GLU A 1 103 ? -10.008 17.062 25.312 1 61.56 103 GLU A CA 1
ATOM 843 C C . GLU A 1 103 ? -9.25 17.75 26.453 1 61.56 103 GLU A C 1
ATOM 845 O O . GLU A 1 103 ? -8.727 17.062 27.344 1 61.56 103 GLU A O 1
ATOM 850 N N . THR A 1 104 ? -8.5 18.703 26.203 1 56 104 THR A N 1
ATOM 851 C CA . THR A 1 104 ? -7.941 19.422 27.344 1 56 104 THR A CA 1
ATOM 852 C C . THR A 1 104 ? -9.055 19.984 28.219 1 56 104 THR A C 1
ATOM 854 O O . THR A 1 104 ? -9.906 20.734 27.75 1 56 104 THR A O 1
ATOM 857 N N . SER A 1 105 ? -9.359 19.297 29.297 1 52.53 105 SER A N 1
ATOM 858 C CA . SER A 1 105 ? -10.281 19.797 30.297 1 52.53 105 SER A CA 1
ATOM 859 C C . SER A 1 105 ? -10.047 21.281 30.578 1 52.53 105 SER A C 1
ATOM 861 O O . SER A 1 105 ? -10.836 21.922 31.266 1 52.53 105 SER A O 1
ATOM 863 N N . ASN A 1 106 ? -8.789 21.703 30.547 1 52.03 106 ASN A N 1
ATOM 864 C CA . ASN A 1 106 ? -8.688 23.062 31.047 1 52.03 106 ASN A CA 1
ATOM 865 C C . ASN A 1 106 ? -9.391 24.047 30.141 1 52.03 106 ASN A C 1
ATOM 867 O O . ASN A 1 106 ? -9.086 24.125 28.938 1 52.03 106 ASN A O 1
ATOM 871 N N . ALA A 1 107 ? -10.547 24.562 30.547 1 52.31 107 ALA A N 1
ATOM 872 C CA . ALA A 1 107 ? -11.5 25.531 30.016 1 52.31 107 ALA A CA 1
ATOM 873 C C . ALA A 1 107 ? -10.797 26.562 29.141 1 52.31 107 ALA A C 1
ATOM 875 O O . ALA A 1 107 ? -11.438 27.281 28.359 1 52.31 107 ALA A O 1
ATOM 876 N N . LEU A 1 108 ? -9.625 26.938 29.438 1 54.12 108 LEU A N 1
ATOM 877 C CA . LEU A 1 108 ? -9.117 28.172 28.844 1 54.12 108 LEU A CA 1
ATOM 878 C C . LEU A 1 108 ? -8.477 27.906 27.484 1 54.12 108 LEU A C 1
ATOM 880 O O . LEU A 1 108 ? -8.188 28.828 26.734 1 54.12 108 LEU A O 1
ATOM 884 N N . SER A 1 109 ? -7.781 26.766 27.266 1 53.38 109 SER A N 1
ATOM 885 C CA . SER A 1 109 ? -7.051 26.641 26.016 1 53.38 109 SER A CA 1
ATOM 886 C C . SER A 1 109 ? -7.906 25.953 24.953 1 53.38 109 SER A C 1
ATOM 888 O O . SER A 1 109 ? -8.359 24.828 25.141 1 53.38 109 SER A O 1
ATOM 890 N N . GLU A 1 110 ? -8.625 26.625 24.234 1 54.44 110 GLU A N 1
ATOM 891 C CA . GLU A 1 110 ? -9.555 26.422 23.125 1 54.44 110 GLU A CA 1
ATOM 892 C C . GLU A 1 110 ? -8.992 25.406 22.125 1 54.44 110 GLU A C 1
ATOM 894 O O . GLU A 1 110 ? -9.695 24.984 21.203 1 54.44 110 GLU A O 1
ATOM 899 N N . SER A 1 111 ? -7.625 25.203 22.062 1 62.03 111 SER A N 1
ATOM 900 C CA . SER A 1 111 ? -7.207 24.422 20.891 1 62.03 111 SER A CA 1
ATOM 901 C C . SER A 1 111 ? -7.125 22.938 21.234 1 62.03 111 SER A C 1
ATOM 903 O O . SER A 1 111 ? -6.438 22.547 22.172 1 62.03 111 SER A O 1
ATOM 905 N N . ASN A 1 112 ? -8.008 22.109 20.844 1 85.69 112 ASN A N 1
ATOM 906 C CA . ASN A 1 112 ? -8.055 20.656 21.031 1 85.69 112 ASN A CA 1
ATOM 907 C C . ASN A 1 112 ? -7.078 19.938 20.109 1 85.69 112 ASN A C 1
ATOM 909 O O . ASN A 1 112 ? -7.051 20.188 18.906 1 85.69 112 ASN A O 1
ATOM 913 N N . THR A 1 113 ? -5.992 19.406 20.781 1 93.25 113 THR A N 1
ATOM 914 C CA . THR A 1 113 ? -5.043 18.594 20.016 1 93.25 113 THR A CA 1
ATOM 915 C C . THR A 1 113 ? -5.602 17.203 19.766 1 93.25 113 THR A C 1
ATOM 917 O O . THR A 1 113 ? -6.254 16.609 20.625 1 93.25 113 THR A O 1
ATOM 920 N N . SER A 1 114 ? -5.477 16.781 18.516 1 96 114 SER A N 1
ATOM 921 C CA . SER A 1 114 ? -5.906 15.445 18.141 1 96 114 SER A CA 1
ATOM 922 C C . SER A 1 114 ? -4.863 14.758 17.266 1 96 114 SER A C 1
ATOM 924 O O . SER A 1 114 ? -3.914 15.391 16.797 1 96 114 SER A O 1
ATOM 926 N N . ALA A 1 115 ? -5.035 13.406 17.156 1 98.06 115 ALA A N 1
ATOM 927 C CA . ALA A 1 115 ? -4.137 12.617 16.312 1 98.06 115 ALA A CA 1
ATOM 928 C C . ALA A 1 115 ? -4.91 11.594 15.484 1 98.06 115 ALA A C 1
ATOM 930 O O . ALA A 1 115 ? -5.883 11.008 15.969 1 98.06 115 ALA A O 1
ATOM 931 N N . ALA A 1 116 ? -4.508 11.414 14.234 1 98.44 116 ALA A N 1
ATOM 932 C CA . ALA A 1 116 ? -5.02 10.367 13.352 1 98.44 116 ALA A CA 1
ATOM 933 C C . ALA A 1 116 ? -3.918 9.383 12.977 1 98.44 116 ALA A C 1
ATOM 935 O O . ALA A 1 116 ? -2.795 9.789 12.664 1 98.44 116 ALA A O 1
ATOM 936 N N . TYR A 1 117 ? -4.25 8.109 13.078 1 98.31 117 TYR A N 1
ATOM 937 C CA . TYR A 1 117 ? -3.332 7.031 12.719 1 98.31 117 TYR A CA 1
ATOM 938 C C . TYR A 1 117 ? -3.844 6.258 11.508 1 98.31 117 TYR A C 1
ATOM 940 O O . TYR A 1 117 ? -5.027 5.918 11.438 1 98.31 117 TYR A O 1
ATOM 948 N N . ALA A 1 118 ? -2.936 5.988 10.523 1 97.81 118 ALA A N 1
ATOM 949 C CA . ALA A 1 118 ? -3.289 5.219 9.328 1 97.81 118 ALA A CA 1
ATOM 950 C C . ALA A 1 118 ? -2.195 4.211 8.984 1 97.81 118 ALA A C 1
ATOM 952 O O . ALA A 1 118 ? -1.031 4.402 9.352 1 97.81 118 ALA A O 1
ATOM 953 N N . SER A 1 119 ? -2.596 3.133 8.32 1 96 119 SER A N 1
ATOM 954 C CA . SER A 1 119 ? -1.692 2.08 7.863 1 96 119 SER A CA 1
ATOM 955 C C . SER A 1 119 ? -1.751 1.922 6.348 1 96 119 SER A C 1
ATOM 957 O O . SER A 1 119 ? -2.836 1.88 5.762 1 96 119 SER A O 1
ATOM 959 N N . PHE A 1 120 ? -0.602 1.864 5.656 1 95.44 120 PHE A N 1
ATOM 960 C CA . PHE A 1 120 ? -0.451 1.715 4.211 1 95.44 120 PHE A CA 1
ATOM 961 C C . PHE A 1 120 ? 0.396 0.492 3.881 1 95.44 120 PHE A C 1
ATOM 963 O O . PHE A 1 120 ? 1.463 0.615 3.273 1 95.44 120 PHE A O 1
ATOM 970 N N . GLY A 1 121 ? -0.144 -0.74 4.141 1 89.75 121 GLY A N 1
ATOM 971 C CA . GLY A 1 121 ? 0.595 -1.966 3.885 1 89.75 121 GLY A CA 1
ATOM 972 C C . GLY A 1 121 ? 1.669 -2.244 4.922 1 89.75 121 GLY A C 1
ATOM 973 O O . GLY A 1 121 ? 2.811 -2.551 4.57 1 89.75 121 GLY A O 1
ATOM 974 N N . GLY A 1 122 ? 1.458 -1.954 6.129 1 89.31 122 GLY A N 1
ATOM 975 C CA . GLY A 1 122 ? 2.406 -2.104 7.219 1 89.31 122 GLY A CA 1
ATOM 976 C C . GLY A 1 122 ? 3.201 -0.843 7.496 1 89.31 122 GLY A C 1
ATOM 977 O O . GLY A 1 122 ? 3.889 -0.747 8.516 1 89.31 122 GLY A O 1
ATOM 978 N N . LEU A 1 123 ? 3.146 0.032 6.629 1 95.94 123 LEU A N 1
ATOM 979 C CA . LEU A 1 123 ? 3.744 1.348 6.832 1 95.94 123 LEU A CA 1
ATOM 980 C C . LEU A 1 123 ? 2.793 2.266 7.594 1 95.94 123 LEU A C 1
ATOM 982 O O . LEU A 1 123 ? 1.691 2.555 7.121 1 95.94 123 LEU A O 1
ATOM 986 N N . LEU A 1 124 ? 3.299 2.791 8.742 1 96.81 124 LEU A N 1
ATOM 987 C CA . LEU A 1 124 ? 2.408 3.48 9.664 1 96.81 124 LEU A CA 1
ATOM 988 C C . LEU A 1 124 ? 2.555 4.992 9.539 1 96.81 124 LEU A C 1
ATOM 990 O O . LEU A 1 124 ? 3.613 5.488 9.148 1 96.81 124 LEU A O 1
ATOM 994 N N . MET A 1 125 ? 1.439 5.68 9.867 1 98.56 125 MET A N 1
ATOM 995 C CA . MET A 1 125 ? 1.417 7.141 9.867 1 98.56 125 MET A CA 1
ATOM 996 C C . MET A 1 125 ? 0.707 7.672 11.102 1 98.56 125 MET A C 1
ATOM 998 O O . MET A 1 125 ? -0.334 7.148 11.5 1 98.56 125 MET A O 1
ATOM 1002 N N . ARG A 1 126 ? 1.262 8.695 11.688 1 98.75 126 ARG A N 1
ATOM 1003 C CA . ARG A 1 126 ? 0.566 9.508 12.688 1 98.75 126 ARG A CA 1
ATOM 1004 C C . ARG A 1 126 ? 0.611 10.984 12.312 1 98.75 126 ARG A C 1
ATOM 1006 O O . ARG A 1 126 ? 1.687 11.539 12.078 1 98.75 126 ARG A O 1
ATOM 1013 N N . LEU A 1 127 ? -0.516 11.586 12.195 1 98.69 127 LEU A N 1
ATOM 1014 C CA . LEU A 1 127 ? -0.664 13.023 12.016 1 98.69 127 LEU A CA 1
ATOM 1015 C C . LEU A 1 127 ? -1.319 13.664 13.234 1 98.69 127 LEU A C 1
ATOM 1017 O O . LEU A 1 127 ? -2.451 13.328 13.586 1 98.69 127 LEU A O 1
ATOM 1021 N N . LYS A 1 128 ? -0.599 14.602 13.812 1 98.06 128 LYS A N 1
ATOM 1022 C CA . LYS A 1 128 ? -1.052 15.156 15.086 1 98.06 128 LYS A CA 1
ATOM 1023 C C . LYS A 1 128 ? -1.005 16.688 15.07 1 98.06 128 LYS A C 1
ATOM 1025 O O . LYS A 1 128 ? -0.058 17.266 14.555 1 98.06 128 LYS A O 1
ATOM 1030 N N . GLY A 1 129 ? -1.917 17.375 15.664 1 97.31 129 GLY A N 1
ATOM 1031 C CA . GLY A 1 129 ? -1.99 18.812 15.789 1 97.31 129 GLY A CA 1
ATOM 1032 C C . GLY A 1 129 ? -3.396 19.328 16.047 1 97.31 129 GLY A C 1
ATOM 1033 O O . GLY A 1 129 ? -4.191 18.656 16.719 1 97.31 129 GLY A O 1
ATOM 1034 N N . ASP A 1 130 ? -3.631 20.516 15.578 1 95.44 130 ASP A N 1
ATOM 1035 C CA . ASP A 1 130 ? -4.934 21.156 15.766 1 95.44 130 ASP A CA 1
ATOM 1036 C C . ASP A 1 130 ? -6.059 20.266 15.234 1 95.44 130 ASP A C 1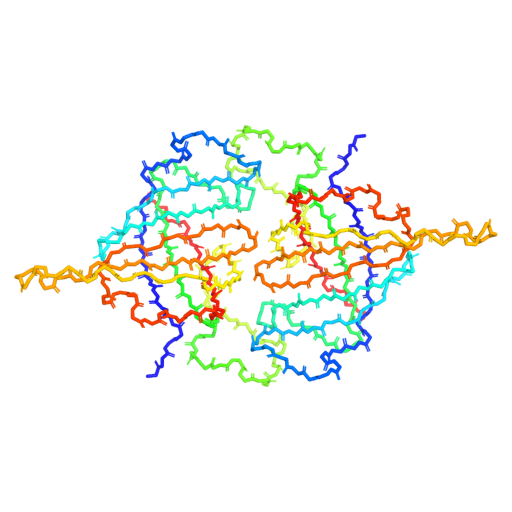
ATOM 1038 O O . ASP A 1 130 ? -6.012 19.812 14.086 1 95.44 130 ASP A O 1
ATOM 1042 N N . ALA A 1 131 ? -7.098 20.016 16.062 1 93.94 131 ALA A N 1
ATOM 1043 C CA . ALA A 1 131 ? -8.195 19.094 15.758 1 93.94 131 ALA A CA 1
ATOM 1044 C C . ALA A 1 131 ? -8.953 19.531 14.508 1 93.94 131 ALA A C 1
ATOM 1046 O O . ALA A 1 131 ? -9.531 18.703 13.805 1 93.94 131 ALA A O 1
ATOM 1047 N N . ASN A 1 132 ? -8.938 20.797 14.219 1 93.62 132 ASN A N 1
ATOM 1048 C CA . ASN A 1 132 ? -9.648 21.312 13.062 1 93.62 132 ASN A CA 1
ATOM 1049 C C . ASN A 1 132 ? -9.102 20.75 11.758 1 93.62 132 ASN A C 1
ATOM 1051 O O . ASN A 1 132 ? -9.82 20.656 10.758 1 93.62 132 ASN A O 1
ATOM 1055 N N . ASN A 1 133 ? -7.855 20.312 11.789 1 94.94 133 ASN A N 1
ATOM 1056 C CA . ASN A 1 133 ? -7.223 19.797 10.586 1 94.94 133 ASN A CA 1
ATOM 1057 C C . ASN A 1 133 ? -7.52 18.297 10.398 1 94.94 133 ASN A C 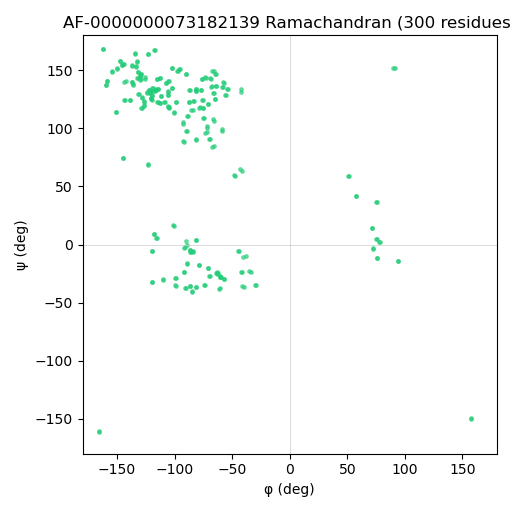1
ATOM 1059 O O . ASN A 1 133 ? -7.207 17.734 9.359 1 94.94 133 ASN A O 1
ATOM 1063 N N . LEU A 1 134 ? -8.156 17.688 11.383 1 95.81 134 LEU A N 1
ATOM 1064 C CA . LEU A 1 134 ? -8.344 16.25 11.328 1 95.81 134 LEU A CA 1
ATOM 1065 C C . LEU A 1 134 ? -9.828 15.898 11.297 1 95.81 134 LEU A C 1
ATOM 1067 O O . LEU A 1 134 ? -10.195 14.727 11.453 1 95.81 134 LEU A O 1
ATOM 1071 N N . HIS A 1 135 ? -10.656 16.875 11.141 1 92.44 135 HIS A N 1
ATOM 1072 C CA . HIS A 1 135 ? -12.102 16.703 11.234 1 92.44 135 HIS A CA 1
ATOM 1073 C C . HIS A 1 135 ? -12.617 15.773 10.133 1 92.44 135 HIS A C 1
ATOM 1075 O O . HIS A 1 135 ? -13.641 15.109 10.305 1 92.44 135 HIS A O 1
ATOM 1081 N N . GLY A 1 136 ? -11.969 15.625 9.008 1 94.5 136 GLY A N 1
ATOM 1082 C CA . GLY A 1 136 ? -12.438 14.828 7.887 1 94.5 136 GLY A CA 1
ATOM 1083 C C . GLY A 1 136 ? -12.047 13.367 7.992 1 94.5 136 GLY A C 1
ATOM 1084 O O . GLY A 1 136 ? -12.531 12.531 7.227 1 94.5 136 GLY A O 1
ATOM 1085 N N . PHE A 1 137 ? -11.281 13 8.984 1 96.06 137 PHE A N 1
ATOM 1086 C CA . PHE A 1 137 ? -10.844 11.617 9.141 1 96.06 137 PHE A CA 1
ATOM 1087 C C . PHE A 1 137 ? -11.93 10.789 9.812 1 96.06 137 PHE A C 1
ATOM 1089 O O . PHE A 1 137 ? -12.539 11.219 10.797 1 96.06 137 PHE A O 1
ATOM 1096 N N . VAL A 1 138 ? -12.18 9.633 9.211 1 96 138 VAL A N 1
ATOM 1097 C CA . VAL A 1 138 ? -13.172 8.703 9.758 1 96 138 VAL A CA 1
ATOM 1098 C C . VAL A 1 138 ? -12.508 7.359 10.047 1 96 138 VAL A C 1
ATOM 1100 O O . VAL A 1 138 ? -11.828 6.801 9.18 1 96 138 VAL A O 1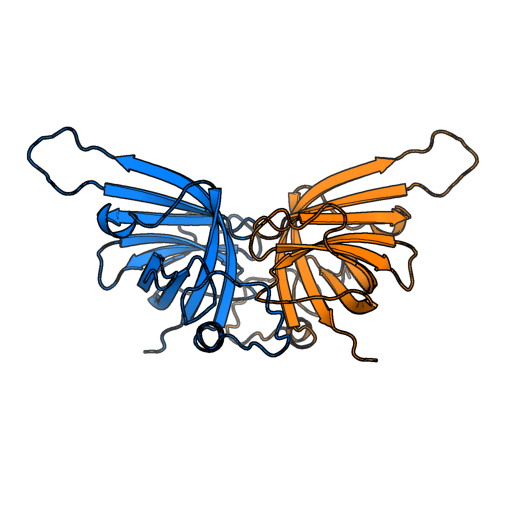
ATOM 1103 N N . LEU A 1 139 ? -12.805 6.84 11.258 1 94.81 139 LEU A N 1
ATOM 1104 C CA . LEU A 1 139 ? -12.242 5.559 11.672 1 94.81 139 LEU A CA 1
ATOM 1105 C C . LEU A 1 139 ? -12.633 4.453 10.695 1 94.81 139 LEU A C 1
ATOM 1107 O O . LEU A 1 139 ? -13.789 4.379 10.266 1 94.81 139 LEU A O 1
ATOM 1111 N N . ASP A 1 140 ? -11.664 3.654 10.359 1 93.31 140 ASP A N 1
ATOM 1112 C CA . ASP A 1 140 ? -11.828 2.465 9.531 1 93.31 140 ASP A CA 1
ATOM 1113 C C . ASP A 1 140 ? -12.102 2.842 8.078 1 93.31 140 ASP A C 1
ATOM 1115 O O . ASP A 1 140 ? -12.57 2.016 7.293 1 93.31 140 ASP A O 1
ATOM 1119 N N . SER A 1 141 ? -11.891 4.051 7.691 1 93.44 141 SER A N 1
ATOM 1120 C CA . SER A 1 141 ? -12.094 4.473 6.309 1 93.44 141 SER A CA 1
ATOM 1121 C C . SER A 1 141 ? -10.828 4.301 5.484 1 93.44 141 SER A C 1
ATOM 1123 O O . SER A 1 141 ? -9.719 4.391 6.02 1 93.44 141 SER A O 1
ATOM 1125 N N . ASN A 1 142 ? -11.055 3.988 4.203 1 93 142 ASN A N 1
ATOM 1126 C CA . ASN A 1 142 ? -9.938 3.916 3.26 1 93 142 ASN A CA 1
ATOM 1127 C C . ASN A 1 142 ? -9.422 5.305 2.896 1 93 142 ASN A C 1
ATOM 1129 O O . ASN A 1 142 ? -10.211 6.238 2.723 1 93 142 ASN A O 1
ATOM 1133 N N . ILE A 1 143 ? -8.086 5.34 2.725 1 95.5 143 ILE A N 1
ATOM 1134 C CA . ILE A 1 143 ? -7.504 6.621 2.344 1 95.5 143 ILE A CA 1
ATOM 1135 C C . ILE A 1 143 ? -6.285 6.391 1.453 1 95.5 143 ILE A C 1
ATOM 1137 O O . ILE A 1 143 ? -5.703 5.305 1.454 1 95.5 143 ILE A O 1
ATOM 1141 N N . TYR A 1 144 ? -5.941 7.441 0.668 1 96.06 144 TYR A N 1
ATOM 1142 C CA . TYR A 1 144 ? -4.73 7.465 -0.145 1 96.06 144 TYR A CA 1
ATOM 1143 C C . TYR A 1 144 ? -3.699 8.422 0.444 1 96.06 144 TYR A C 1
ATOM 1145 O O . TYR A 1 144 ? -4.051 9.492 0.946 1 96.06 144 TYR A O 1
ATOM 1153 N N . LEU A 1 145 ? -2.482 8 0.411 1 97.25 145 LEU A N 1
ATOM 1154 C CA . LEU A 1 145 ? -1.326 8.844 0.688 1 97.25 145 LEU A CA 1
ATOM 1155 C C . LEU A 1 145 ? -0.581 9.188 -0.599 1 97.25 145 LEU A C 1
ATOM 1157 O O . LEU A 1 145 ? -0.158 8.289 -1.332 1 97.25 145 LEU A O 1
ATOM 1161 N N . LEU A 1 146 ? -0.485 10.484 -0.947 1 97.06 146 LEU A N 1
ATOM 1162 C CA . LEU A 1 146 ? 0.263 10.953 -2.109 1 97.06 146 LEU A CA 1
ATOM 1163 C C . LEU A 1 146 ? 1.412 11.859 -1.688 1 97.06 146 LEU A C 1
ATOM 1165 O O . LEU A 1 146 ? 1.229 12.758 -0.86 1 97.06 146 LEU A O 1
ATOM 1169 N N . MET A 1 147 ? 2.67 11.617 -2.236 1 97.88 147 MET A N 1
ATOM 1170 C CA . MET A 1 147 ? 3.828 12.43 -1.891 1 97.88 147 MET A CA 1
ATOM 1171 C C . MET A 1 147 ? 4.578 12.875 -3.143 1 97.88 147 MET A C 1
ATOM 1173 O O . MET A 1 147 ? 4.59 12.164 -4.148 1 97.88 147 MET A O 1
ATOM 1177 N N . LYS A 1 148 ? 5.129 14.023 -2.965 1 97.5 148 LYS A N 1
ATOM 1178 C CA . LYS A 1 148 ? 6.051 14.562 -3.959 1 97.5 148 LYS A CA 1
ATOM 1179 C C . LYS A 1 148 ? 7.184 15.336 -3.291 1 97.5 148 LYS A C 1
ATOM 1181 O O . LYS A 1 148 ? 6.938 16.234 -2.486 1 97.5 148 LYS A O 1
ATOM 1186 N N . LYS A 1 149 ? 8.43 14.922 -3.596 1 96.94 149 LYS A N 1
ATOM 1187 C CA . LYS A 1 149 ? 9.578 15.656 -3.078 1 96.94 149 LYS A CA 1
ATOM 1188 C C . LYS A 1 149 ? 9.617 17.078 -3.635 1 96.94 149 LYS A C 1
ATOM 1190 O O . LYS A 1 149 ? 9.359 17.297 -4.82 1 96.94 149 LYS A O 1
ATOM 1195 N N . LEU A 1 150 ? 9.914 17.953 -2.686 1 95.5 150 LEU A N 1
ATOM 1196 C CA . LEU A 1 150 ? 10.07 19.344 -3.1 1 95.5 150 LEU A CA 1
ATOM 1197 C C . LEU A 1 150 ? 11.539 19.703 -3.234 1 95.5 150 LEU A C 1
ATOM 1199 O O . LEU A 1 150 ? 12.367 19.281 -2.428 1 95.5 150 LEU A O 1
ATOM 1203 N N . VAL A 1 151 ? 12.047 19.984 -4.48 1 82.06 151 VAL A N 1
ATOM 1204 C CA . VAL A 1 151 ? 13.438 20.359 -4.723 1 82.06 151 VAL A CA 1
ATOM 1205 C C . VAL A 1 151 ? 13.617 21.859 -4.492 1 82.06 151 VAL A C 1
ATOM 1207 O O . VAL A 1 151 ? 12.773 22.672 -4.902 1 82.06 151 VAL A O 1
ATOM 1210 N N . PHE A 1 152 ? 14.461 22.172 -3.441 1 63.22 152 PHE A N 1
ATOM 1211 C CA . PHE A 1 152 ? 14.875 23.562 -3.361 1 63.22 152 PHE A CA 1
ATOM 1212 C C . PHE A 1 152 ? 16.25 23.766 -3.988 1 63.22 152 PHE A C 1
ATOM 1214 O O . PHE A 1 152 ? 17.047 22.828 -4.035 1 63.22 152 PHE A O 1
ATOM 1221 N N . MET B 1 1 ? 21.734 -17.875 -5.055 1 41.31 1 MET B N 1
ATOM 1222 C CA . MET B 1 1 ? 21.641 -16.453 -4.684 1 41.31 1 MET B CA 1
ATOM 1223 C C . MET B 1 1 ? 20.188 -15.977 -4.734 1 41.31 1 MET B C 1
ATOM 1225 O O . MET B 1 1 ? 19.5 -16.188 -5.73 1 41.31 1 MET B O 1
ATOM 1229 N N . THR B 1 2 ? 19.625 -15.773 -3.59 1 59.62 2 THR B N 1
ATOM 1230 C CA . THR B 1 2 ? 18.172 -15.75 -3.623 1 59.62 2 THR B CA 1
ATOM 1231 C C . THR B 1 2 ? 17.672 -14.477 -4.293 1 59.62 2 THR B C 1
ATOM 1233 O O . THR B 1 2 ? 18.219 -13.391 -4.062 1 59.62 2 THR B O 1
ATOM 1236 N N . THR B 1 3 ? 17.25 -14.484 -5.633 1 78.25 3 THR B N 1
ATOM 1237 C CA . THR B 1 3 ? 16.781 -13.422 -6.516 1 78.25 3 THR B CA 1
ATOM 1238 C C . THR B 1 3 ? 15.797 -12.516 -5.785 1 78.25 3 THR B C 1
ATOM 1240 O O . THR B 1 3 ? 15.523 -11.398 -6.234 1 78.25 3 THR B O 1
ATOM 1243 N N . GLY B 1 4 ? 15.43 -12.867 -4.559 1 88.44 4 GLY B N 1
ATOM 1244 C CA . GLY B 1 4 ? 14.414 -12.125 -3.824 1 88.44 4 GLY B CA 1
ATOM 1245 C C . GLY B 1 4 ? 13.016 -12.336 -4.359 1 88.44 4 GLY B C 1
ATOM 1246 O O . GLY B 1 4 ? 12.039 -11.836 -3.789 1 88.44 4 GLY B O 1
ATOM 1247 N N . ILE B 1 5 ? 12.953 -13.125 -5.48 1 94.19 5 ILE B N 1
ATOM 1248 C CA . ILE B 1 5 ? 11.656 -13.414 -6.078 1 94.19 5 ILE B CA 1
ATOM 1249 C C . ILE B 1 5 ? 11.039 -14.648 -5.414 1 94.19 5 ILE B C 1
ATOM 1251 O O . ILE B 1 5 ? 11.664 -15.711 -5.379 1 94.19 5 ILE B O 1
ATOM 1255 N N . LEU B 1 6 ? 9.906 -14.477 -4.898 1 96.06 6 LEU B N 1
ATOM 1256 C CA . LEU B 1 6 ? 9.211 -15.578 -4.238 1 96.06 6 LEU B CA 1
ATOM 1257 C C . LEU B 1 6 ? 8.32 -16.328 -5.227 1 96.06 6 LEU B C 1
ATOM 1259 O O . LEU B 1 6 ? 8.172 -17.547 -5.133 1 96.06 6 LEU B O 1
ATOM 1263 N N . PHE B 1 7 ? 7.73 -15.656 -6.078 1 96.81 7 PHE B N 1
ATOM 1264 C CA . PHE B 1 7 ? 6.777 -16.219 -7.027 1 96.81 7 PHE B CA 1
ATOM 1265 C C . PHE B 1 7 ? 6.633 -15.305 -8.242 1 96.81 7 PHE B C 1
ATOM 1267 O O . PHE B 1 7 ? 6.613 -14.086 -8.109 1 96.81 7 PHE B O 1
ATOM 1274 N N . ASP B 1 8 ? 6.523 -15.859 -9.422 1 96.94 8 ASP B N 1
ATOM 1275 C CA . ASP B 1 8 ? 6.406 -15.125 -10.672 1 96.94 8 ASP B CA 1
ATOM 1276 C C . ASP B 1 8 ? 5.621 -15.922 -11.711 1 96.94 8 ASP B C 1
ATOM 1278 O O . ASP B 1 8 ? 6.07 -16.969 -12.164 1 96.94 8 ASP B O 1
ATOM 1282 N N . ASP B 1 9 ? 4.449 -15.43 -12.094 1 98 9 ASP B N 1
ATOM 1283 C CA . ASP B 1 9 ? 3.641 -16.125 -13.086 1 98 9 ASP B CA 1
ATOM 1284 C C . ASP B 1 9 ? 2.582 -15.195 -13.68 1 98 9 ASP B C 1
ATOM 1286 O O . ASP B 1 9 ? 2.4 -14.07 -13.203 1 98 9 ASP B O 1
ATOM 1290 N N . SER B 1 10 ? 1.952 -15.656 -14.773 1 98.25 10 SER B N 1
ATOM 1291 C CA . SER B 1 10 ? 0.803 -14.969 -15.352 1 98.25 10 SER B CA 1
ATOM 1292 C C . SER B 1 10 ? -0.508 -15.57 -14.859 1 98.25 10 SER B C 1
ATOM 1294 O O . SER B 1 10 ? -0.592 -16.766 -14.602 1 98.25 10 SER B O 1
ATOM 1296 N N . PHE B 1 11 ? -1.513 -14.711 -14.82 1 98.5 11 PHE B N 1
ATOM 1297 C CA . PHE B 1 11 ? -2.809 -15.133 -14.305 1 98.5 11 PHE B CA 1
ATOM 1298 C C . PHE B 1 11 ? -3.934 -14.672 -15.227 1 98.5 11 PHE B C 1
ATOM 1300 O O . PHE B 1 11 ? -3.812 -13.648 -15.906 1 98.5 11 PHE B O 1
ATOM 1307 N N . LEU B 1 12 ? -5 -15.406 -15.18 1 98.44 12 LEU B N 1
ATOM 1308 C CA . LEU B 1 12 ? -6.254 -15.078 -15.852 1 98.44 12 LEU B CA 1
ATOM 1309 C C . LEU B 1 12 ? -7.34 -14.742 -14.828 1 98.44 12 LEU B C 1
ATOM 1311 O O . LEU B 1 12 ? -7.57 -15.5 -13.891 1 98.44 12 LEU B O 1
ATOM 1315 N N . VAL B 1 13 ? -7.961 -13.594 -15.031 1 98.5 13 VAL B N 1
ATOM 1316 C CA . VAL B 1 13 ? -9.07 -13.227 -14.156 1 98.5 13 VAL B CA 1
ATOM 1317 C C . VAL B 1 13 ? -10.312 -14.039 -14.523 1 98.5 13 VAL B C 1
ATOM 1319 O O . VAL B 1 13 ? -10.883 -13.852 -15.594 1 98.5 13 VAL B O 1
ATOM 1322 N N . LYS B 1 14 ? -10.758 -14.836 -13.586 1 98.5 14 LYS B N 1
ATOM 1323 C CA . LYS B 1 14 ? -11.883 -15.734 -13.836 1 98.5 14 LYS B CA 1
ATOM 1324 C C . LYS B 1 14 ? -13.188 -15.148 -13.289 1 98.5 14 LYS B C 1
ATOM 1326 O O . LYS B 1 14 ? -14.273 -15.508 -13.75 1 98.5 14 LYS B O 1
ATOM 1331 N N . ASP B 1 15 ? -13.078 -14.352 -12.258 1 98.44 15 ASP B N 1
ATOM 1332 C CA . ASP B 1 15 ? -14.242 -13.711 -11.648 1 98.44 15 ASP B CA 1
ATOM 1333 C C . ASP B 1 15 ? -13.836 -12.422 -10.938 1 98.44 15 ASP B C 1
ATOM 1335 O O . ASP B 1 15 ? -12.719 -12.305 -10.43 1 98.44 15 ASP B O 1
ATOM 1339 N N . VAL B 1 16 ? -14.797 -11.5 -10.938 1 98 16 VAL B N 1
ATOM 1340 C CA . VAL B 1 16 ? -14.617 -10.234 -10.242 1 98 16 VAL B CA 1
ATOM 1341 C C . VAL B 1 16 ? -15.781 -9.992 -9.281 1 98 16 VAL B C 1
ATOM 1343 O O . VAL B 1 16 ? -16.938 -9.922 -9.711 1 98 16 VAL B O 1
ATOM 1346 N N . ASP B 1 17 ? -15.508 -9.883 -8.047 1 97.69 17 ASP B N 1
ATOM 1347 C CA . ASP B 1 17 ? -16.5 -9.633 -6.996 1 97.69 17 ASP B CA 1
ATOM 1348 C C . ASP B 1 17 ? -17.656 -10.617 -7.094 1 97.69 17 ASP B C 1
ATOM 1350 O O . ASP B 1 17 ? -18.828 -10.211 -7.133 1 97.69 17 ASP B O 1
ATOM 1354 N N . PRO B 1 18 ? -17.406 -11.883 -7 1 95.81 18 PRO B N 1
ATOM 1355 C CA . PRO B 1 18 ? -18.469 -12.867 -7.191 1 95.81 18 PRO B CA 1
ATOM 1356 C C . PRO B 1 18 ? -19.594 -12.719 -6.176 1 95.81 18 PRO B C 1
ATOM 1358 O O . PRO B 1 18 ? -20.75 -13.031 -6.48 1 95.81 18 PRO B O 1
ATOM 1361 N N . ASP B 1 19 ? -19.375 -12.219 -4.992 1 94.19 19 ASP B N 1
ATOM 1362 C CA . ASP B 1 19 ? -20.391 -12.016 -3.975 1 94.19 19 ASP B CA 1
ATOM 1363 C C . ASP B 1 19 ? -20.844 -10.555 -3.924 1 94.19 19 ASP B C 1
ATOM 1365 O O . ASP B 1 19 ? -21.422 -10.117 -2.934 1 94.19 19 ASP B O 1
ATOM 1369 N N . GLY B 1 20 ? -20.547 -9.812 -4.918 1 93.44 20 GLY B N 1
ATOM 1370 C CA . GLY B 1 20 ? -20.828 -8.383 -4.922 1 93.44 20 GLY B CA 1
ATOM 1371 C C . GLY B 1 20 ? -19.672 -7.551 -4.383 1 93.44 20 GLY B C 1
ATOM 1372 O O . GLY B 1 20 ? -18.875 -8.039 -3.58 1 93.44 20 GLY B O 1
ATOM 1373 N N . LYS B 1 21 ? -19.672 -6.387 -4.902 1 90.56 21 LYS B N 1
ATOM 1374 C CA . LYS B 1 21 ? -18.641 -5.461 -4.422 1 90.56 21 LYS B CA 1
ATOM 1375 C C . LYS B 1 21 ? -18.844 -5.137 -2.943 1 90.56 21 LYS B C 1
ATOM 1377 O O . LYS B 1 21 ? -19.906 -4.676 -2.547 1 90.56 21 LYS B O 1
ATOM 1382 N N . LYS B 1 22 ? -17.781 -5.355 -2.131 1 87.25 22 LYS B N 1
ATOM 1383 C CA . LYS B 1 22 ? -17.891 -5.191 -0.684 1 87.25 22 LYS B CA 1
ATOM 1384 C C . LYS B 1 22 ? -17.328 -3.84 -0.247 1 87.25 22 LYS B C 1
ATOM 1386 O O . LYS B 1 22 ? -17.797 -3.254 0.73 1 87.25 22 LYS B O 1
ATOM 1391 N N . PHE B 1 23 ? -16.297 -3.357 -0.883 1 87.38 23 PHE B N 1
ATOM 1392 C CA . PHE B 1 23 ? -15.625 -2.123 -0.496 1 87.38 23 PHE B CA 1
ATOM 1393 C C . PHE B 1 23 ? -15.555 -1.153 -1.67 1 87.38 23 PHE B C 1
ATOM 1395 O O . PHE B 1 23 ? -15.336 -1.566 -2.811 1 87.38 23 PHE B O 1
ATOM 1402 N N . ASP B 1 24 ? -15.695 0.077 -1.274 1 86.62 24 ASP B N 1
ATOM 1403 C CA . ASP B 1 24 ? -15.547 1.104 -2.301 1 86.62 24 ASP B CA 1
ATOM 1404 C C . ASP B 1 24 ? -14.109 1.15 -2.826 1 86.62 24 ASP B C 1
ATOM 1406 O O . ASP B 1 24 ? -13.156 1.043 -2.051 1 86.62 24 ASP B O 1
ATOM 1410 N N . ARG B 1 25 ? -13.961 1.138 -4.156 1 89 25 ARG B N 1
ATOM 1411 C CA . ARG B 1 25 ? -12.688 1.31 -4.852 1 89 25 ARG B CA 1
ATOM 1412 C C . ARG B 1 25 ? -11.844 0.043 -4.77 1 89 25 ARG B C 1
ATOM 1414 O O . ARG B 1 25 ? -10.664 0.053 -5.129 1 89 25 ARG B O 1
ATOM 1421 N N . VAL B 1 26 ? -12.383 -1.014 -4.203 1 93.31 26 VAL B N 1
ATOM 1422 C CA . VAL B 1 26 ? -11.664 -2.279 -4.121 1 93.31 26 VAL B CA 1
ATOM 1423 C C . VAL B 1 26 ? -12.461 -3.377 -4.82 1 93.31 26 VAL B C 1
ATOM 1425 O O . VAL B 1 26 ? -13.672 -3.5 -4.613 1 93.31 26 VAL B O 1
ATOM 1428 N N . SER B 1 27 ? -11.844 -4.117 -5.668 1 96.44 27 SER B N 1
ATOM 1429 C CA . SER B 1 27 ? -12.414 -5.332 -6.23 1 96.44 27 SER B CA 1
ATOM 1430 C C . SER B 1 27 ? -11.617 -6.566 -5.816 1 96.44 27 SER B C 1
ATOM 1432 O O . SER B 1 27 ? -10.391 -6.516 -5.719 1 96.44 27 SER B O 1
ATOM 1434 N N . ARG B 1 28 ? -12.375 -7.613 -5.578 1 98 28 ARG B N 1
ATOM 1435 C CA . ARG B 1 28 ? -11.742 -8.898 -5.309 1 98 28 ARG B CA 1
ATOM 1436 C C . ARG B 1 28 ? -11.719 -9.773 -6.559 1 98 28 ARG B C 1
ATOM 1438 O O . ARG B 1 28 ? -12.773 -10.078 -7.129 1 98 28 ARG B O 1
ATOM 1445 N N . LEU B 1 29 ? -10.523 -10.188 -6.965 1 98.5 29 LEU B N 1
ATOM 1446 C CA . LEU B 1 29 ? -10.312 -10.977 -8.172 1 98.5 29 LEU B CA 1
ATOM 1447 C C . LEU B 1 29 ? -10.086 -12.445 -7.836 1 98.5 29 LEU B C 1
ATOM 1449 O O . LEU B 1 29 ? -9.375 -12.766 -6.883 1 98.5 29 LEU B O 1
ATOM 1453 N N . PHE B 1 30 ? -10.727 -13.305 -8.547 1 98.81 30 PHE B N 1
ATOM 1454 C CA . PHE B 1 30 ? -10.445 -14.734 -8.555 1 98.81 30 PHE B CA 1
ATOM 1455 C C . PHE B 1 30 ? -9.711 -15.141 -9.828 1 98.81 30 PHE B C 1
ATOM 1457 O O . PHE B 1 30 ? -10.234 -14.977 -10.93 1 98.81 30 PHE B O 1
ATOM 1464 N N . CYS B 1 31 ? -8.5 -15.641 -9.648 1 98.75 31 CYS B N 1
ATOM 1465 C CA . CYS B 1 31 ? -7.645 -15.844 -10.82 1 98.75 31 CYS B CA 1
ATOM 1466 C C . CYS B 1 31 ? -7.012 -17.234 -10.805 1 98.75 31 CYS B C 1
ATOM 1468 O O . CYS B 1 31 ? -6.828 -17.812 -9.742 1 98.75 31 CYS B O 1
ATOM 1470 N N . ASP B 1 32 ? -6.633 -17.656 -11.992 1 98.19 32 ASP B N 1
ATOM 1471 C CA . ASP B 1 32 ? -5.91 -18.906 -12.164 1 98.19 32 ASP B CA 1
ATOM 1472 C C . ASP B 1 32 ? -4.539 -18.672 -12.789 1 98.19 32 ASP B C 1
ATOM 1474 O O . ASP B 1 32 ? -4.414 -17.922 -13.75 1 98.19 32 ASP B O 1
ATOM 1478 N N . SER B 1 33 ? -3.611 -19.344 -12.18 1 97.06 33 SER B N 1
ATOM 1479 C CA . SER B 1 33 ? -2.256 -19.297 -12.727 1 97.06 33 SER B CA 1
ATOM 1480 C C . SER B 1 33 ? -2.188 -20 -14.086 1 97.06 33 SER B C 1
ATOM 1482 O O . SER B 1 33 ? -2.834 -21.016 -14.297 1 97.06 33 SER B O 1
ATOM 1484 N N . GLU B 1 34 ? -1.298 -19.547 -14.945 1 95.5 34 GLU B N 1
ATOM 1485 C CA . GLU B 1 34 ? -1.189 -20.125 -16.281 1 95.5 34 GLU B CA 1
ATOM 1486 C C . GLU B 1 34 ? -0.166 -21.25 -16.312 1 95.5 34 GLU B C 1
ATOM 1488 O O . GLU B 1 34 ? -0.25 -22.156 -17.156 1 95.5 34 GLU B O 1
ATOM 1493 N N . SER B 1 35 ? 0.765 -21.25 -15.414 1 95 35 SER B N 1
ATOM 1494 C CA . SER B 1 35 ? 1.885 -22.172 -15.57 1 95 35 SER B CA 1
ATOM 1495 C C . SER B 1 35 ? 1.974 -23.141 -14.391 1 95 35 SER B C 1
ATOM 1497 O O . SER B 1 35 ? 2.389 -24.281 -14.562 1 95 35 SER B O 1
ATOM 1499 N N . PHE B 1 36 ? 1.598 -22.75 -13.156 1 93.19 36 PHE B N 1
ATOM 1500 C CA . PHE B 1 36 ? 1.954 -23.516 -11.969 1 93.19 36 PHE B CA 1
ATOM 1501 C C . PHE B 1 36 ? 0.708 -24.078 -11.289 1 93.19 36 PHE B C 1
ATOM 1503 O O . PHE B 1 36 ? 0.778 -24.562 -10.164 1 93.19 36 PHE B O 1
ATOM 1510 N N . LYS B 1 37 ? -0.458 -23.938 -11.852 1 94.69 37 LYS B N 1
ATOM 1511 C CA . LYS B 1 37 ? -1.721 -24.438 -11.32 1 94.69 37 LYS B CA 1
ATOM 1512 C C . LYS B 1 37 ? -1.988 -23.891 -9.922 1 94.69 37 LYS B C 1
ATOM 1514 O O . LYS B 1 37 ? -2.348 -24.641 -9.016 1 94.69 37 LYS B O 1
ATOM 1519 N N . MET B 1 38 ? -1.716 -22.641 -9.727 1 97.94 38 MET B N 1
ATOM 1520 C CA . MET B 1 38 ? -2.016 -21.938 -8.484 1 97.94 38 MET B CA 1
ATOM 1521 C C . MET B 1 38 ? -3.326 -21.172 -8.594 1 97.94 38 MET B C 1
ATOM 1523 O O . MET B 1 38 ? -3.691 -20.703 -9.68 1 97.94 38 MET B O 1
ATOM 1527 N N . GLU B 1 39 ? -4.008 -21.047 -7.426 1 98.5 39 GLU B N 1
ATOM 1528 C CA . GLU B 1 39 ? -5.203 -20.203 -7.32 1 98.5 39 GLU B CA 1
ATOM 1529 C C . GLU B 1 39 ? -4.906 -18.922 -6.562 1 98.5 39 GLU B C 1
ATOM 1531 O O . GLU B 1 39 ? -4.348 -18.953 -5.465 1 98.5 39 GLU B O 1
ATOM 1536 N N . LEU B 1 40 ? -5.359 -17.828 -7.168 1 98.75 40 LEU B N 1
ATOM 1537 C CA . LEU B 1 40 ? -5.109 -16.516 -6.574 1 98.75 40 LEU B CA 1
ATOM 1538 C C . LEU B 1 40 ? -6.418 -15.797 -6.273 1 98.75 40 LEU B C 1
ATOM 1540 O O . LEU B 1 40 ? -7.285 -15.68 -7.145 1 98.75 40 LEU B O 1
ATOM 1544 N N . ILE B 1 41 ? -6.57 -15.406 -5.07 1 98.81 41 ILE B N 1
ATOM 1545 C CA . ILE B 1 41 ? -7.559 -14.406 -4.695 1 98.81 41 ILE B CA 1
ATOM 1546 C C . ILE B 1 41 ? -6.855 -13.102 -4.316 1 98.81 41 ILE B C 1
ATOM 1548 O O . ILE B 1 41 ? -5.996 -13.086 -3.432 1 98.81 41 ILE B O 1
ATOM 1552 N N . LEU B 1 42 ? -7.234 -12 -5.039 1 98.62 42 LEU B N 1
ATOM 1553 C CA . LEU B 1 42 ? -6.473 -10.766 -4.883 1 98.62 42 LEU B CA 1
ATOM 1554 C C . LEU B 1 42 ? -7.398 -9.555 -4.824 1 98.62 42 LEU B C 1
ATOM 1556 O O . LEU B 1 42 ? -8.227 -9.359 -5.715 1 98.62 42 LEU B O 1
ATOM 1560 N N . ASP B 1 43 ? -7.281 -8.82 -3.801 1 97.69 43 ASP B N 1
ATOM 1561 C CA . ASP B 1 43 ? -7.91 -7.504 -3.758 1 97.69 43 ASP B CA 1
ATOM 1562 C C . ASP B 1 43 ? -7.062 -6.465 -4.488 1 97.69 43 ASP B C 1
ATOM 1564 O O . ASP B 1 43 ? -5.844 -6.398 -4.289 1 97.69 43 ASP B O 1
ATOM 1568 N N . VAL B 1 44 ? -7.691 -5.629 -5.352 1 96.81 44 VAL B N 1
ATOM 1569 C CA . VAL B 1 44 ? -6.965 -4.562 -6.031 1 96.81 44 VAL B CA 1
ATOM 1570 C C . VAL B 1 44 ? -7.719 -3.246 -5.879 1 96.81 44 VAL B C 1
ATOM 1572 O O . VAL B 1 44 ? -8.945 -3.234 -5.777 1 96.81 44 VAL B O 1
ATOM 1575 N N . ASN B 1 45 ? -6.938 -2.188 -5.773 1 93.69 45 ASN B N 1
ATOM 1576 C CA . ASN B 1 45 ? -7.543 -0.861 -5.848 1 93.69 45 ASN B CA 1
ATOM 1577 C C . ASN B 1 45 ? -8.016 -0.539 -7.262 1 93.69 45 ASN B C 1
ATOM 1579 O O . ASN B 1 45 ? -7.207 -0.463 -8.188 1 93.69 45 ASN B O 1
ATOM 1583 N N . THR B 1 46 ? -9.281 -0.268 -7.434 1 92.75 46 THR B N 1
ATOM 1584 C CA . THR B 1 46 ? -9.867 -0.166 -8.766 1 92.75 46 THR B CA 1
ATOM 1585 C C . THR B 1 46 ? -9.539 1.181 -9.398 1 92.75 46 THR B C 1
ATOM 1587 O O . THR B 1 46 ? -9.664 1.347 -10.617 1 92.75 46 THR B O 1
ATOM 1590 N N . GLN B 1 47 ? -9.148 2.156 -8.711 1 88.56 47 GLN B N 1
ATOM 1591 C CA . GLN B 1 47 ? -8.75 3.441 -9.266 1 88.56 47 GLN B CA 1
ATOM 1592 C C . GLN B 1 47 ? -7.312 3.393 -9.781 1 88.56 47 GLN B C 1
ATOM 1594 O O . GLN B 1 47 ? -6.992 4.008 -10.805 1 88.56 47 GLN B O 1
ATOM 1599 N N . LEU B 1 48 ? -6.547 2.699 -9.102 1 88.81 48 LEU B N 1
ATOM 1600 C CA . LEU B 1 48 ? -5.141 2.613 -9.469 1 88.81 48 LEU B CA 1
ATOM 1601 C C . LEU B 1 48 ? -4.922 1.538 -10.531 1 88.81 48 LEU B C 1
ATOM 1603 O O . LEU B 1 48 ? -4.113 1.716 -11.445 1 88.81 48 LEU B O 1
ATOM 1607 N N . TYR B 1 49 ? -5.586 0.474 -10.367 1 93.12 49 TYR B N 1
ATOM 1608 C CA . TYR B 1 49 ? -5.316 -0.664 -11.242 1 93.12 49 TYR B CA 1
ATOM 1609 C C . TYR B 1 49 ? -6.598 -1.438 -11.531 1 93.12 49 TYR B C 1
ATOM 1611 O O . TYR B 1 49 ? -6.746 -2.588 -11.117 1 93.12 49 TYR B O 1
ATOM 1619 N N . PRO B 1 50 ? -7.445 -0.946 -12.336 1 93.88 50 PRO B N 1
ATOM 1620 C CA . PRO B 1 50 ? -8.703 -1.623 -12.664 1 93.88 50 PRO B CA 1
ATOM 1621 C C . PRO B 1 50 ? -8.492 -2.904 -13.469 1 93.88 50 PRO B C 1
ATOM 1623 O O . PRO B 1 50 ? -7.66 -2.934 -14.383 1 93.88 50 PRO B O 1
ATOM 1626 N N . MET B 1 51 ? -9.195 -3.953 -13.094 1 95.62 51 MET B N 1
ATOM 1627 C CA . MET B 1 51 ? -9.148 -5.242 -13.781 1 95.62 51 MET B CA 1
ATOM 1628 C C . MET B 1 51 ? -10.555 -5.738 -14.109 1 95.62 51 MET B C 1
ATOM 1630 O O . MET B 1 51 ? -11.469 -5.586 -13.297 1 95.62 51 MET B O 1
ATOM 1634 N N . ASN B 1 52 ? -10.625 -6.344 -15.289 1 95.69 52 ASN B N 1
ATOM 1635 C CA . ASN B 1 52 ? -11.906 -6.898 -15.727 1 95.69 52 ASN B CA 1
ATOM 1636 C C . ASN B 1 52 ? -11.82 -8.414 -15.906 1 95.69 52 ASN B C 1
ATOM 1638 O O . ASN B 1 52 ? -10.727 -8.977 -15.945 1 95.69 52 ASN B O 1
ATOM 1642 N N . LEU B 1 53 ? -13.109 -8.93 -16.031 1 96.62 53 LEU B N 1
ATOM 1643 C CA . LEU B 1 53 ? -13.203 -10.344 -16.375 1 96.62 53 LEU B CA 1
ATOM 1644 C C . LEU B 1 53 ? -12.398 -10.648 -17.641 1 96.62 53 LEU B C 1
ATOM 1646 O O . LEU B 1 53 ? -12.453 -9.891 -18.609 1 96.62 53 LEU B O 1
ATOM 1650 N N . ASN B 1 54 ? -11.586 -11.719 -17.641 1 97.25 54 ASN B N 1
ATOM 1651 C CA . ASN B 1 54 ? -10.812 -12.266 -18.75 1 97.25 54 ASN B CA 1
ATOM 1652 C C . ASN B 1 54 ? -9.547 -11.453 -19 1 97.25 54 ASN B C 1
ATOM 1654 O O . ASN B 1 54 ? -8.805 -11.727 -19.953 1 97.25 54 ASN B O 1
ATOM 1658 N N . ASP B 1 55 ? -9.312 -10.438 -18.172 1 97.5 55 ASP B N 1
ATOM 1659 C CA . ASP B 1 55 ? -7.996 -9.797 -18.266 1 97.5 55 ASP B CA 1
ATOM 1660 C C . ASP B 1 55 ? -6.891 -10.773 -17.859 1 97.5 55 ASP B C 1
ATOM 1662 O O . ASP B 1 55 ? -7.094 -11.641 -17.016 1 97.5 55 ASP B O 1
ATOM 1666 N N . LYS B 1 56 ? -5.742 -10.633 -18.484 1 98.06 56 LYS B N 1
ATOM 1667 C CA . LYS B 1 56 ? -4.527 -11.352 -18.109 1 98.06 56 LYS B CA 1
ATOM 1668 C C . LYS B 1 56 ? -3.467 -10.406 -17.562 1 98.06 56 LYS B C 1
ATOM 1670 O O . LYS B 1 56 ? -3.322 -9.281 -18.062 1 98.06 56 LYS B O 1
ATOM 1675 N N . PHE B 1 57 ? -2.738 -10.875 -16.578 1 98.38 57 PHE B N 1
ATOM 1676 C CA . PHE B 1 57 ? -1.671 -10.047 -16.031 1 98.38 57 PHE B CA 1
ATOM 1677 C C . PHE B 1 57 ? -0.536 -10.914 -15.5 1 98.38 57 PHE B C 1
ATOM 1679 O O . PHE B 1 57 ? -0.751 -12.07 -15.125 1 98.38 57 PHE B O 1
ATOM 1686 N N . ARG B 1 58 ? 0.638 -10.336 -15.531 1 98.25 58 ARG B N 1
ATOM 1687 C CA . ARG B 1 58 ? 1.782 -10.922 -14.844 1 98.25 58 ARG B CA 1
ATOM 1688 C C . ARG B 1 58 ? 1.85 -10.453 -13.391 1 98.25 58 ARG B C 1
ATOM 1690 O O . ARG B 1 58 ? 1.673 -9.266 -13.109 1 98.25 58 ARG B O 1
ATOM 1697 N N . LEU B 1 59 ? 2.049 -11.414 -12.484 1 98.44 59 LEU B N 1
ATOM 1698 C CA . LEU B 1 59 ? 2.23 -11.117 -11.07 1 98.44 59 LEU B CA 1
ATOM 1699 C C . LEU B 1 59 ? 3.584 -11.617 -10.578 1 98.44 59 LEU B C 1
ATOM 1701 O O . LEU B 1 59 ? 3.947 -12.773 -10.82 1 98.44 59 LEU B O 1
ATOM 1705 N N . MET B 1 60 ? 4.301 -10.695 -9.992 1 97.31 60 MET B N 1
ATOM 1706 C CA . MET B 1 60 ? 5.527 -11.07 -9.297 1 97.31 60 MET B CA 1
ATOM 1707 C C . MET B 1 60 ? 5.453 -10.695 -7.816 1 97.31 60 MET B C 1
ATOM 1709 O O . MET B 1 60 ? 5.055 -9.586 -7.477 1 97.31 60 MET B O 1
ATOM 1713 N N . LEU B 1 61 ? 5.727 -11.641 -6.906 1 97.5 61 LEU B N 1
ATOM 1714 C CA . LEU B 1 61 ? 5.91 -11.414 -5.477 1 97.5 61 LEU B CA 1
ATOM 1715 C C . LEU B 1 61 ? 7.383 -11.508 -5.094 1 97.5 61 LEU B C 1
ATOM 1717 O O . LEU B 1 61 ? 8.062 -12.469 -5.457 1 97.5 61 LEU B O 1
ATOM 1721 N N . ALA B 1 62 ? 7.875 -10.492 -4.402 1 95.25 62 ALA B N 1
ATOM 1722 C CA . ALA B 1 62 ? 9.305 -10.438 -4.125 1 95.25 62 ALA B CA 1
ATOM 1723 C C . ALA B 1 62 ? 9.57 -9.844 -2.746 1 95.25 62 ALA B C 1
ATOM 1725 O O . ALA B 1 62 ? 8.766 -9.07 -2.227 1 95.25 62 ALA B O 1
ATOM 1726 N N . THR B 1 63 ? 10.734 -10.195 -2.154 1 92.94 63 THR B N 1
AT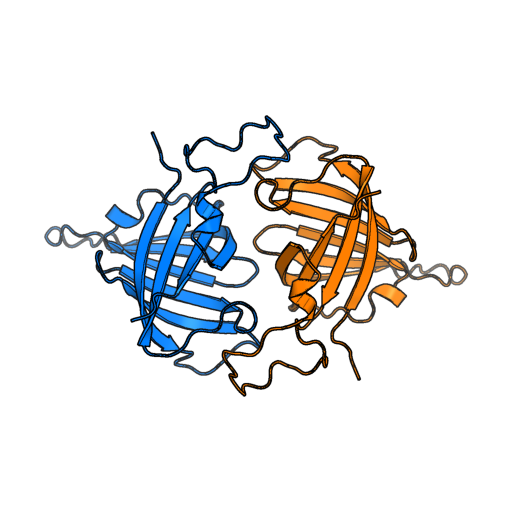OM 1727 C CA . THR B 1 63 ? 11.125 -9.656 -0.859 1 92.94 63 THR B CA 1
ATOM 1728 C C . THR B 1 63 ? 11.906 -8.352 -1.032 1 92.94 63 THR B C 1
ATOM 1730 O O . THR B 1 63 ? 12.094 -7.602 -0.071 1 92.94 63 THR B O 1
ATOM 1733 N N . THR B 1 64 ? 12.391 -8.117 -2.27 1 89.69 64 THR B N 1
ATOM 1734 C CA . THR B 1 64 ? 13.156 -6.918 -2.59 1 89.69 64 THR B CA 1
ATOM 1735 C C . THR B 1 64 ? 12.867 -6.457 -4.016 1 89.69 64 THR B C 1
ATOM 1737 O O . THR B 1 64 ? 12.469 -7.258 -4.863 1 89.69 64 THR B O 1
ATOM 1740 N N . LEU B 1 65 ? 13.047 -5.184 -4.281 1 89.19 65 LEU B N 1
ATOM 1741 C CA . LEU B 1 65 ? 12.883 -4.648 -5.625 1 89.19 65 LEU B CA 1
ATOM 1742 C C . LEU B 1 65 ? 14.203 -4.664 -6.383 1 89.19 65 LEU B C 1
ATOM 1744 O O . LEU B 1 65 ? 14.242 -4.359 -7.578 1 89.19 65 LEU B O 1
ATOM 1748 N N . ARG B 1 66 ? 15.227 -5.09 -5.691 1 83.44 66 ARG B N 1
ATOM 1749 C CA . ARG B 1 66 ? 16.531 -5.125 -6.332 1 83.44 66 ARG B CA 1
ATOM 1750 C C . ARG B 1 66 ? 16.641 -6.301 -7.297 1 83.44 66 ARG B C 1
ATOM 1752 O O . ARG B 1 66 ? 16.141 -7.391 -7.016 1 83.44 66 ARG B O 1
ATOM 1759 N N . ASP B 1 67 ? 17.312 -5.941 -8.336 1 75.75 67 ASP B N 1
ATOM 1760 C CA . ASP B 1 67 ? 17.516 -6.992 -9.336 1 75.75 67 ASP B CA 1
ATOM 1761 C C . ASP B 1 67 ? 18.547 -8.016 -8.859 1 75.75 67 ASP B C 1
ATOM 1763 O O . ASP B 1 67 ? 18.484 -9.188 -9.242 1 75.75 67 ASP B O 1
ATOM 1767 N N . ASP B 1 68 ? 19.578 -7.492 -8.094 1 70.88 68 ASP B N 1
ATOM 1768 C CA . ASP B 1 68 ? 20.625 -8.398 -7.676 1 70.88 68 ASP B CA 1
ATOM 1769 C C . ASP B 1 68 ? 20.219 -9.203 -6.445 1 70.88 68 ASP B C 1
ATOM 1771 O O . ASP B 1 68 ? 20.969 -10.055 -5.969 1 70.88 68 ASP B O 1
ATOM 1775 N N . GLY B 1 69 ? 19.047 -9.078 -5.961 1 60.75 69 GLY B N 1
ATOM 1776 C CA . GLY B 1 69 ? 18.453 -9.859 -4.883 1 60.75 69 GLY B CA 1
ATOM 1777 C C . GLY B 1 69 ? 18.969 -9.469 -3.512 1 60.75 69 GLY B C 1
ATOM 1778 O O . GLY B 1 69 ? 18.578 -10.047 -2.502 1 60.75 69 GLY B O 1
ATOM 1779 N N . LEU B 1 70 ? 20.062 -8.641 -3.523 1 59.84 70 LEU B N 1
ATOM 1780 C CA . LEU B 1 70 ? 20.641 -8.266 -2.236 1 59.84 70 LEU B CA 1
ATOM 1781 C C . LEU B 1 70 ? 19.703 -7.348 -1.466 1 59.84 70 LEU B C 1
ATOM 1783 O O . LEU B 1 70 ? 18.812 -6.723 -2.055 1 59.84 70 LEU B O 1
ATOM 1787 N N . SER B 1 71 ? 19.812 -7.68 -0.149 1 55.91 71 SER B N 1
ATOM 1788 C CA . SER B 1 71 ? 19.062 -6.762 0.698 1 55.91 71 SER B CA 1
ATOM 1789 C C . SER B 1 71 ? 19.516 -5.32 0.498 1 55.91 71 SER B C 1
ATOM 1791 O O . SER B 1 71 ? 20.641 -5.082 0.042 1 55.91 71 SER B O 1
ATOM 1793 N N . ASP B 1 72 ? 18.609 -4.355 0.46 1 54 72 ASP B N 1
ATOM 1794 C CA . ASP B 1 72 ? 18.922 -2.947 0.213 1 54 72 ASP B CA 1
ATOM 1795 C C . ASP B 1 72 ? 20.078 -2.471 1.086 1 54 72 ASP B C 1
ATOM 1797 O O . ASP B 1 72 ? 19.984 -2.484 2.314 1 54 72 ASP B O 1
ATOM 1801 N N . GLU B 1 73 ? 21.25 -3.105 0.944 1 48.44 73 GLU B N 1
ATOM 1802 C CA . GLU B 1 73 ? 22.297 -2.43 1.71 1 48.44 73 GLU B CA 1
ATOM 1803 C C . GLU B 1 73 ? 22.188 -0.915 1.562 1 48.44 73 GLU B C 1
ATOM 1805 O O . GLU B 1 73 ? 21.75 -0.415 0.527 1 48.44 73 GLU B O 1
ATOM 1810 N N . PRO B 1 74 ? 22.281 -0.227 2.695 1 47.06 74 PRO B N 1
ATOM 1811 C CA . PRO B 1 74 ? 22.203 1.209 2.977 1 47.06 74 PRO B CA 1
ATOM 1812 C C . PRO B 1 74 ? 22.938 2.051 1.931 1 47.06 74 PRO B C 1
ATOM 1814 O O . PRO B 1 74 ? 23.062 3.268 2.096 1 47.06 74 PRO B O 1
ATOM 1817 N N . GLU B 1 75 ? 23.734 1.431 1.031 1 45.09 75 GLU B N 1
ATOM 1818 C CA . GLU B 1 75 ? 24.391 2.535 0.345 1 45.09 75 GLU B CA 1
ATOM 1819 C C . GLU B 1 75 ? 23.406 3.348 -0.481 1 45.09 75 GLU B C 1
ATOM 1821 O O . GLU B 1 75 ? 22.797 2.828 -1.423 1 45.09 75 GLU B O 1
ATOM 1826 N N . TYR B 1 76 ? 22.75 4.266 0.144 1 43.94 76 TYR B N 1
ATOM 1827 C CA . TYR B 1 76 ? 21.75 5.207 -0.354 1 43.94 76 TYR B CA 1
ATOM 1828 C C . TYR B 1 76 ? 22.172 5.797 -1.693 1 43.94 76 TYR B C 1
ATOM 1830 O O . TYR B 1 76 ? 23.125 6.586 -1.758 1 43.94 76 TYR B O 1
ATOM 1838 N N . ASP B 1 77 ? 22.266 5.059 -2.676 1 47.78 77 ASP B N 1
ATOM 1839 C CA . ASP B 1 77 ? 22.391 5.816 -3.918 1 47.78 77 ASP B CA 1
ATOM 1840 C C . ASP B 1 77 ? 21.031 6.289 -4.41 1 47.78 77 ASP B C 1
ATOM 1842 O O . ASP B 1 77 ? 20.188 5.48 -4.816 1 47.78 77 ASP B O 1
ATOM 1846 N N . PRO B 1 78 ? 20.609 7.512 -3.971 1 47.53 78 PRO B N 1
ATOM 1847 C CA . PRO B 1 78 ? 19.375 8.156 -4.391 1 47.53 78 PRO B CA 1
ATOM 1848 C C . PRO B 1 78 ? 19.016 7.852 -5.844 1 47.53 78 PRO B C 1
ATOM 1850 O O . PRO B 1 78 ? 17.859 8.047 -6.25 1 47.53 78 PRO B O 1
ATOM 1853 N N . LEU B 1 79 ? 20.141 7.512 -6.539 1 49.12 79 LEU B N 1
ATOM 1854 C CA . LEU B 1 79 ? 20 7.285 -7.973 1 49.12 79 LEU B CA 1
ATOM 1855 C C . LEU B 1 79 ? 19.656 5.828 -8.258 1 49.12 79 LEU B C 1
ATOM 1857 O O . LEU B 1 79 ? 19.609 5.414 -9.422 1 49.12 79 LEU B O 1
ATOM 1861 N N . VAL B 1 80 ? 19.578 5.129 -7.195 1 56.06 80 VAL B N 1
ATOM 1862 C CA . VAL B 1 80 ? 19.422 3.723 -7.547 1 56.06 80 VAL B CA 1
ATOM 1863 C C . VAL B 1 80 ? 18.031 3.471 -8.109 1 56.06 80 VAL B C 1
ATOM 1865 O O . VAL B 1 80 ? 17.031 3.82 -7.484 1 56.06 80 VAL B O 1
ATOM 1868 N N . HIS B 1 81 ? 17.828 3.449 -9.258 1 64.69 81 HIS B N 1
ATOM 1869 C CA . HIS B 1 81 ? 16.672 3.021 -10.047 1 64.69 81 HIS B CA 1
ATOM 1870 C C . HIS B 1 81 ? 16.625 1.504 -10.18 1 64.69 81 HIS B C 1
ATOM 1872 O O . HIS B 1 81 ? 17.625 0.883 -10.562 1 64.69 81 HIS B O 1
ATOM 1878 N N . TYR B 1 82 ? 15.508 0.95 -9.609 1 74.69 82 TYR B N 1
ATOM 1879 C CA . TYR B 1 82 ? 15.398 -0.502 -9.695 1 74.69 82 TYR B CA 1
ATOM 1880 C C . TYR B 1 82 ? 14.695 -0.918 -10.984 1 74.69 82 TYR B C 1
ATOM 1882 O O . TYR B 1 82 ? 13.492 -0.694 -11.141 1 74.69 82 TYR B O 1
ATOM 1890 N N . ALA B 1 83 ? 15.43 -1.495 -11.82 1 76 83 ALA B N 1
ATOM 1891 C CA . ALA B 1 83 ? 14.977 -1.896 -13.148 1 76 83 ALA B CA 1
ATOM 1892 C C . ALA B 1 83 ? 13.766 -2.824 -13.055 1 76 83 ALA B C 1
ATOM 1894 O O . ALA B 1 83 ? 12.898 -2.811 -13.93 1 76 83 ALA B O 1
ATOM 1895 N N . ARG B 1 84 ? 13.688 -3.549 -12.016 1 81.44 84 ARG B N 1
ATOM 1896 C CA . ARG B 1 84 ? 12.57 -4.48 -11.852 1 81.44 84 ARG B CA 1
ATOM 1897 C C . ARG B 1 84 ? 11.242 -3.738 -11.812 1 81.44 84 ARG B C 1
ATOM 1899 O O . ARG B 1 84 ? 10.266 -4.176 -12.43 1 81.44 84 ARG B O 1
ATOM 1906 N N . VAL B 1 85 ? 11.242 -2.65 -11.203 1 86.06 85 VAL B N 1
ATOM 1907 C CA . VAL B 1 85 ? 10.016 -1.891 -11 1 86.06 85 VAL B CA 1
ATOM 1908 C C . VAL B 1 85 ? 9.531 -1.324 -12.328 1 86.06 85 VAL B C 1
ATOM 1910 O O . VAL B 1 85 ? 8.32 -1.211 -12.562 1 86.06 85 VAL B O 1
ATOM 1913 N N . ASP B 1 86 ? 10.445 -1.103 -13.227 1 87 86 ASP B N 1
ATOM 1914 C CA . ASP B 1 86 ? 10.117 -0.472 -14.5 1 87 86 ASP B CA 1
ATOM 1915 C C . ASP B 1 86 ? 9.312 -1.42 -15.391 1 87 86 ASP B C 1
ATOM 1917 O O . ASP B 1 86 ? 8.656 -0.984 -16.328 1 87 86 ASP B O 1
ATOM 1921 N N . GLN B 1 87 ? 9.406 -2.639 -15.094 1 90.88 87 GLN B N 1
ATOM 1922 C CA . GLN B 1 87 ? 8.734 -3.635 -15.922 1 90.88 87 GLN B CA 1
ATOM 1923 C C . GLN B 1 87 ? 7.27 -3.795 -15.508 1 90.88 87 GLN B C 1
ATOM 1925 O O . GLN B 1 87 ? 6.504 -4.484 -16.188 1 90.88 87 GLN B O 1
ATOM 1930 N N . PHE B 1 88 ? 6.965 -3.121 -14.438 1 94.06 88 PHE B N 1
ATOM 1931 C CA . PHE B 1 88 ? 5.625 -3.316 -13.891 1 94.06 88 PHE B CA 1
ATOM 1932 C C . PHE B 1 88 ? 4.879 -1.992 -13.805 1 94.06 88 PHE B C 1
ATOM 1934 O O . PHE B 1 88 ? 5.48 -0.924 -13.93 1 94.06 88 PHE B O 1
ATOM 1941 N N . GLU B 1 89 ? 3.586 -2.072 -13.641 1 92.06 89 GLU B N 1
ATOM 1942 C CA . GLU B 1 89 ? 2.699 -0.912 -13.641 1 92.06 89 GLU B CA 1
ATOM 1943 C C . GLU B 1 89 ? 2.148 -0.642 -12.242 1 92.06 89 GLU B C 1
ATOM 1945 O O . GLU B 1 89 ? 1.737 0.479 -11.938 1 92.06 89 GLU B O 1
ATOM 1950 N N . TYR B 1 90 ? 2.018 -1.66 -11.531 1 94.38 90 TYR B N 1
ATOM 1951 C CA . TYR B 1 90 ? 1.39 -1.621 -10.211 1 94.38 90 TYR B CA 1
ATOM 1952 C C . TYR B 1 90 ? 2.277 -2.283 -9.164 1 94.38 90 TYR B C 1
ATOM 1954 O O . TYR B 1 90 ? 2.617 -3.461 -9.289 1 94.38 90 TYR B O 1
ATOM 1962 N N . VAL B 1 91 ? 2.711 -1.456 -8.148 1 93.62 91 VAL B N 1
ATOM 1963 C CA . VAL B 1 91 ? 3.619 -1.952 -7.121 1 93.62 91 VAL B CA 1
ATOM 1964 C C . VAL B 1 91 ? 3.055 -1.634 -5.738 1 93.62 91 VAL B C 1
ATOM 1966 O O . VAL B 1 91 ? 2.711 -0.485 -5.449 1 93.62 91 VAL B O 1
ATOM 1969 N N . MET B 1 92 ? 2.939 -2.689 -4.883 1 95.31 92 MET B N 1
ATOM 1970 C CA . MET B 1 92 ? 2.455 -2.51 -3.518 1 95.31 92 MET B CA 1
ATOM 1971 C C . MET B 1 92 ? 3.4 -3.166 -2.516 1 95.31 92 MET B C 1
ATOM 1973 O O . MET B 1 92 ? 4.055 -4.16 -2.832 1 95.31 92 MET B O 1
ATOM 1977 N N . PHE B 1 93 ? 3.492 -2.578 -1.416 1 92.69 93 PHE B N 1
ATOM 1978 C CA . PHE B 1 93 ? 4.262 -3.08 -0.284 1 92.69 93 PHE B CA 1
ATOM 1979 C C . PHE B 1 93 ? 3.34 -3.654 0.786 1 92.69 93 PHE B C 1
ATOM 1981 O O . PHE B 1 93 ? 2.285 -3.084 1.073 1 92.69 93 PHE B O 1
ATOM 1988 N N . GLY B 1 94 ? 3.762 -4.773 1.405 1 95.06 94 GLY B N 1
ATOM 1989 C CA . GLY B 1 94 ? 2.912 -5.402 2.404 1 95.06 94 GLY B CA 1
ATOM 1990 C C . GLY B 1 94 ? 3.643 -6.43 3.248 1 95.06 94 GLY B C 1
ATOM 1991 O O . GLY B 1 94 ? 4.859 -6.344 3.424 1 95.06 94 GLY B O 1
ATOM 1992 N N . LYS B 1 95 ? 2.789 -7.293 3.887 1 94 95 LYS B N 1
ATOM 1993 C CA . LYS B 1 95 ? 3.305 -8.273 4.84 1 94 95 LYS B CA 1
ATOM 1994 C C . LYS B 1 95 ? 2.553 -9.594 4.73 1 94 95 LYS B C 1
ATOM 1996 O O . LYS B 1 95 ? 1.327 -9.609 4.602 1 94 95 LYS B O 1
ATOM 2001 N N . VAL B 1 96 ? 3.391 -10.742 4.852 1 96.56 96 VAL B N 1
ATOM 2002 C CA . VAL B 1 96 ? 2.768 -12.055 4.977 1 96.56 96 VAL B CA 1
ATOM 2003 C C . VAL B 1 96 ? 2.215 -12.234 6.391 1 96.56 96 VAL B C 1
ATOM 2005 O O . VAL B 1 96 ? 2.953 -12.109 7.371 1 96.56 96 VAL B O 1
ATOM 2008 N N . TYR B 1 97 ? 0.906 -12.547 6.461 1 96.06 97 TYR B N 1
ATOM 2009 C CA . TYR B 1 97 ? 0.38 -12.57 7.82 1 96.06 97 TYR B CA 1
ATOM 2010 C C . TYR B 1 97 ? -0.153 -13.953 8.172 1 96.06 97 TYR B C 1
ATOM 2012 O O . TYR B 1 97 ? -0.505 -14.211 9.328 1 96.06 97 TYR B O 1
ATOM 2020 N N . ARG B 1 98 ? -0.195 -14.891 7.246 1 97.44 98 ARG B N 1
ATOM 2021 C CA . ARG B 1 98 ? -0.683 -16.234 7.516 1 97.44 98 ARG B CA 1
ATOM 2022 C C . ARG B 1 98 ? -0.169 -17.219 6.477 1 97.44 98 ARG B C 1
ATOM 2024 O O . ARG B 1 98 ? -0.076 -16.891 5.289 1 97.44 98 ARG B O 1
ATOM 2031 N N . ILE B 1 99 ? 0.261 -18.391 6.883 1 97.25 99 ILE B N 1
ATOM 2032 C CA . ILE B 1 99 ? 0.625 -19.516 6.02 1 97.25 99 ILE B CA 1
ATOM 2033 C C . ILE B 1 99 ? -0.046 -20.781 6.52 1 97.25 99 ILE B C 1
ATOM 2035 O O . ILE B 1 99 ? -0.016 -21.078 7.719 1 97.25 99 ILE B O 1
ATOM 2039 N N . GLU B 1 100 ? -0.641 -21.375 5.578 1 95.56 100 GLU B N 1
ATOM 2040 C CA . GLU B 1 100 ? -1.334 -22.609 5.926 1 95.56 100 GLU B CA 1
ATOM 2041 C C . GLU B 1 100 ? -0.853 -23.781 5.062 1 95.56 100 GLU B C 1
ATOM 2043 O O . GLU B 1 100 ? -0.652 -23.625 3.857 1 95.56 100 GLU B O 1
ATOM 2048 N N . GLY B 1 101 ? -0.519 -24.906 5.789 1 88.56 101 GLY B N 1
ATOM 2049 C CA . GLY B 1 101 ? -0.212 -26.141 5.094 1 88.56 101 GLY B CA 1
ATOM 2050 C C . GLY B 1 101 ? -1.219 -27.25 5.367 1 88.56 101 GLY B C 1
ATOM 2051 O O . GLY B 1 101 ? -1.771 -27.328 6.469 1 88.56 101 GLY B O 1
ATOM 2052 N N . GLU B 1 102 ? -1.799 -27.734 4.336 1 74.62 102 GLU B N 1
ATOM 2053 C CA . GLU B 1 102 ? -2.633 -28.906 4.527 1 74.62 102 GLU B CA 1
ATOM 2054 C C . GLU B 1 102 ? -1.821 -30.188 4.363 1 74.62 102 GLU B C 1
ATOM 2056 O O . GLU B 1 102 ? -1.183 -30.406 3.33 1 74.62 102 GLU B O 1
ATOM 2061 N N . GLU B 1 103 ? -1.396 -30.734 5.527 1 61.56 103 GLU B N 1
ATOM 2062 C CA . GLU B 1 103 ? -0.801 -32.062 5.43 1 61.56 103 GLU B CA 1
ATOM 2063 C C . GLU B 1 103 ? -1.854 -33.125 5.094 1 61.56 103 GLU B C 1
ATOM 2065 O O . GLU B 1 103 ? -2.924 -33.156 5.707 1 61.56 103 GLU B O 1
ATOM 2070 N N . THR B 1 104 ? -2.084 -33.406 3.904 1 55.94 104 THR B N 1
ATOM 2071 C CA . THR B 1 104 ? -2.965 -34.531 3.645 1 55.94 104 THR B CA 1
ATOM 2072 C C . THR B 1 104 ? -2.406 -35.812 4.27 1 55.94 104 THR B C 1
ATOM 2074 O O . THR B 1 104 ? -1.272 -36.188 3.982 1 55.94 104 THR B O 1
ATOM 2077 N N . SER B 1 105 ? -2.898 -36.156 5.426 1 52.47 105 SER B N 1
ATOM 2078 C CA . SER B 1 105 ? -2.58 -37.438 6.047 1 52.47 105 SER B CA 1
ATOM 2079 C C . SER B 1 105 ? -2.547 -38.562 5.016 1 52.47 105 SER B C 1
ATOM 2081 O O . SER B 1 105 ? -2.129 -39.688 5.32 1 52.47 105 SER B O 1
ATOM 2083 N N . ASN B 1 106 ? -3.439 -38.5 4.027 1 52.12 106 ASN B N 1
ATOM 2084 C CA . ASN B 1 106 ? -3.453 -39.75 3.262 1 52.12 106 ASN B CA 1
ATOM 2085 C C . ASN B 1 106 ? -2.139 -39.938 2.514 1 52.12 106 ASN B C 1
ATOM 2087 O O . ASN B 1 106 ? -1.721 -39.094 1.731 1 52.12 106 ASN B O 1
ATOM 2091 N N . ALA B 1 107 ? -1.307 -40.875 2.967 1 52.5 107 ALA B N 1
ATOM 2092 C CA . ALA B 1 107 ? -0.013 -41.406 2.543 1 52.5 107 ALA B CA 1
ATOM 2093 C C . ALA B 1 107 ? 0.151 -41.312 1.029 1 52.5 107 ALA B C 1
ATOM 2095 O O . ALA B 1 107 ? 1.267 -41.406 0.512 1 52.5 107 ALA B O 1
ATOM 2096 N N . LEU B 1 108 ? -0.859 -41.469 0.264 1 54.19 108 LEU B N 1
ATOM 2097 C CA . LEU B 1 108 ? -0.634 -41.719 -1.15 1 54.19 108 LEU B CA 1
ATOM 2098 C C . LEU B 1 108 ? -0.491 -40.438 -1.94 1 54.19 108 LEU B C 1
ATOM 2100 O O . LEU B 1 108 ? -0.087 -40.438 -3.105 1 54.19 108 LEU B O 1
ATOM 2104 N N . SER B 1 109 ? -1.213 -39.344 -1.622 1 53.34 109 SER B N 1
ATOM 2105 C CA . SER B 1 109 ? -1.149 -38.188 -2.508 1 53.34 109 SER B CA 1
ATOM 2106 C C . SER B 1 109 ? -0.05 -37.219 -2.076 1 53.34 109 SER B C 1
ATOM 2108 O O . SER B 1 109 ? -0.064 -36.719 -0.951 1 53.34 109 SER B O 1
ATOM 2110 N N . GLU B 1 110 ? 1.075 -37.375 -2.502 1 54.5 110 GLU B N 1
ATOM 2111 C CA . GLU B 1 110 ? 2.365 -36.688 -2.375 1 54.5 110 GLU B CA 1
ATOM 2112 C C . GLU B 1 110 ? 2.211 -35.188 -2.443 1 54.5 110 GLU B C 1
ATOM 2114 O O . GLU B 1 110 ? 3.17 -34.438 -2.213 1 54.5 110 GLU B O 1
ATOM 2119 N N . SER B 1 111 ? 1.107 -34.656 -3.076 1 62 111 SER B N 1
ATOM 2120 C CA . SER B 1 111 ? 1.205 -33.219 -3.309 1 62 111 SER B CA 1
ATOM 2121 C C . SER B 1 111 ? 0.585 -32.406 -2.16 1 62 111 SER B C 1
ATOM 2123 O O . SER B 1 111 ? -0.573 -32.625 -1.801 1 62 111 SER B O 1
ATOM 2125 N N . ASN B 1 112 ? 1.281 -31.828 -1.293 1 85.38 112 ASN B N 1
ATOM 2126 C CA . ASN B 1 112 ? 0.853 -31 -0.169 1 85.38 112 ASN B CA 1
ATOM 2127 C C . ASN B 1 112 ? 0.386 -29.625 -0.631 1 85.38 112 ASN B C 1
ATOM 2129 O O . ASN B 1 112 ? 1.075 -28.953 -1.406 1 85.38 112 ASN B O 1
ATOM 2133 N N . THR B 1 113 ? -0.967 -29.438 -0.529 1 93.12 113 THR B N 1
ATOM 2134 C CA . THR B 1 113 ? -1.527 -28.125 -0.835 1 93.12 113 THR B CA 1
ATOM 2135 C C . THR B 1 113 ? -1.295 -27.156 0.319 1 93.12 113 THR B C 1
ATOM 2137 O O . THR B 1 113 ? -1.411 -27.531 1.487 1 93.12 113 THR B O 1
ATOM 2140 N N . SER B 1 114 ? -0.828 -25.984 -0.04 1 96 114 SER B N 1
ATOM 2141 C CA . SER B 1 114 ? -0.615 -24.938 0.95 1 96 114 SER B CA 1
ATOM 2142 C C . SER B 1 114 ? -1.157 -23.594 0.46 1 96 114 SER B C 1
ATOM 2144 O O . SER B 1 114 ? -1.512 -23.453 -0.712 1 96 114 SER B O 1
ATOM 2146 N N . ALA B 1 115 ? -1.304 -22.656 1.445 1 98 115 ALA B N 1
ATOM 2147 C CA . ALA B 1 115 ? -1.771 -21.312 1.114 1 98 115 ALA B CA 1
ATOM 2148 C C . ALA B 1 115 ? -0.968 -20.25 1.864 1 98 115 ALA B C 1
ATOM 2150 O O . ALA B 1 115 ? -0.599 -20.453 3.023 1 98 115 ALA B O 1
ATOM 2151 N N . ALA B 1 116 ? -0.657 -19.156 1.186 1 98.44 116 ALA B N 1
ATOM 2152 C CA . ALA B 1 116 ? -0.035 -17.984 1.776 1 98.44 116 ALA B CA 1
ATOM 2153 C C . ALA B 1 116 ? -0.964 -16.766 1.692 1 98.44 116 ALA B C 1
ATOM 2155 O O . ALA B 1 116 ? -1.592 -16.531 0.658 1 98.44 116 ALA B O 1
ATOM 2156 N N . TYR B 1 117 ? -1.072 -16.078 2.814 1 98.31 117 TYR B N 1
ATOM 2157 C CA . TYR B 1 117 ? -1.889 -14.867 2.902 1 98.31 117 TYR B CA 1
ATOM 2158 C C . TYR B 1 117 ? -1.022 -13.641 3.154 1 98.31 117 TYR B C 1
ATOM 2160 O O . TYR B 1 117 ? -0.121 -13.672 3.994 1 98.31 117 TYR B O 1
ATOM 2168 N N . ALA B 1 118 ? -1.286 -12.531 2.373 1 97.81 118 ALA B N 1
ATOM 2169 C CA . ALA B 1 118 ? -0.558 -11.273 2.547 1 97.81 118 ALA B CA 1
ATOM 2170 C C . ALA B 1 118 ? -1.506 -10.078 2.496 1 97.81 118 ALA B C 1
ATOM 2172 O O . ALA B 1 118 ? -2.588 -10.164 1.911 1 97.81 118 ALA B O 1
ATOM 2173 N N . SER B 1 119 ? -1.094 -8.984 3.148 1 95.94 119 SER B N 1
ATOM 2174 C CA . SER B 1 119 ? -1.84 -7.734 3.182 1 95.94 119 SER B CA 1
ATOM 2175 C C . SER B 1 119 ? -1.012 -6.582 2.615 1 95.94 119 SER B C 1
ATOM 2177 O O . SER B 1 119 ? 0.161 -6.43 2.961 1 95.94 119 SER B O 1
ATOM 2179 N N . PHE B 1 120 ? -1.569 -5.77 1.707 1 95.31 120 PHE B N 1
ATOM 2180 C CA . PHE B 1 120 ? -0.953 -4.621 1.057 1 95.31 120 PHE B CA 1
ATOM 2181 C C . PHE B 1 120 ? -1.771 -3.357 1.3 1 95.31 120 PHE B C 1
ATOM 2183 O O . PHE B 1 120 ? -2.273 -2.744 0.355 1 95.31 120 PHE B O 1
ATOM 2190 N N . GLY B 1 121 ? -1.783 -2.85 2.566 1 89.62 121 GLY B N 1
ATOM 2191 C CA . GLY B 1 121 ? -2.557 -1.666 2.906 1 89.62 121 GLY B CA 1
ATOM 2192 C C . GLY B 1 121 ? -4.047 -1.935 3.006 1 89.62 121 GLY B C 1
ATOM 2193 O O . GLY B 1 121 ? -4.855 -1.193 2.441 1 89.62 121 GLY B O 1
ATOM 2194 N N . GLY B 1 122 ? -4.438 -3.027 3.477 1 89.19 122 GLY B N 1
ATOM 2195 C CA . GLY B 1 122 ? -5.828 -3.447 3.584 1 89.19 122 GLY B CA 1
ATOM 2196 C C . GLY B 1 122 ? -6.293 -4.281 2.404 1 89.19 122 GLY B C 1
ATOM 2197 O O . GLY B 1 122 ? -7.363 -4.887 2.451 1 89.19 122 GLY B O 1
ATOM 2198 N N . LEU B 1 123 ? -5.566 -4.262 1.41 1 95.94 123 LEU B N 1
ATOM 2199 C CA . LEU B 1 123 ? -5.82 -5.133 0.267 1 95.94 123 LEU B CA 1
ATOM 2200 C C . LEU B 1 123 ? -5.234 -6.52 0.5 1 95.94 123 LEU B C 1
ATOM 2202 O O . LEU B 1 123 ? -4.023 -6.668 0.674 1 95.94 123 LEU B O 1
ATOM 2206 N N . LEU B 1 124 ? -6.125 -7.543 0.401 1 96.81 124 LEU B N 1
ATOM 2207 C CA . LEU B 1 124 ? -5.738 -8.883 0.835 1 96.81 124 LEU B CA 1
ATOM 2208 C C . LEU B 1 124 ? -5.398 -9.766 -0.36 1 96.81 124 LEU B C 1
ATOM 2210 O O . LEU B 1 124 ? -5.91 -9.547 -1.462 1 96.81 124 LEU B O 1
ATOM 2214 N N . MET B 1 125 ? -4.516 -10.734 -0.089 1 98.56 125 MET B N 1
ATOM 2215 C CA . MET B 1 125 ? -4.125 -11.719 -1.096 1 98.56 125 MET B CA 1
ATOM 2216 C C . MET B 1 125 ? -4.09 -13.125 -0.502 1 98.56 125 MET B C 1
ATOM 2218 O O . MET B 1 125 ? -3.611 -13.32 0.617 1 98.56 125 MET B O 1
ATOM 2222 N N . ARG B 1 126 ? -4.59 -14.062 -1.231 1 98.75 126 ARG B N 1
ATOM 2223 C CA . ARG B 1 126 ? -4.363 -15.477 -0.954 1 98.75 126 ARG B CA 1
ATOM 2224 C C . ARG B 1 126 ? -3.82 -16.203 -2.184 1 98.75 126 ARG B C 1
ATOM 2226 O O . ARG B 1 126 ? -4.414 -16.125 -3.264 1 98.75 126 ARG B O 1
ATOM 2233 N N . LEU B 1 127 ? -2.701 -16.812 -2.053 1 98.62 127 LEU B N 1
ATOM 2234 C CA . LEU B 1 127 ? -2.115 -17.688 -3.064 1 98.62 127 LEU B CA 1
ATOM 2235 C C . LEU B 1 127 ? -2.09 -19.141 -2.584 1 98.62 127 LEU B C 1
ATOM 2237 O O . LEU B 1 127 ? -1.459 -19.453 -1.571 1 98.62 127 LEU B O 1
ATOM 2241 N N . LYS B 1 128 ? -2.74 -19.984 -3.352 1 98.06 128 LYS B N 1
ATOM 2242 C CA . LYS B 1 128 ? -2.928 -21.359 -2.895 1 98.06 128 LYS B CA 1
ATOM 2243 C C . LYS B 1 128 ? -2.566 -22.359 -3.994 1 98.06 128 LYS B C 1
ATOM 2245 O O . LYS B 1 128 ? -2.891 -22.141 -5.164 1 98.06 128 LYS B O 1
ATOM 2250 N N . GLY B 1 129 ? -1.983 -23.469 -3.699 1 97.31 129 GLY B N 1
ATOM 2251 C CA . GLY B 1 129 ? -1.622 -24.531 -4.609 1 97.31 129 GLY B CA 1
ATOM 2252 C C . GLY B 1 129 ? -0.503 -25.422 -4.086 1 97.31 129 GLY B C 1
ATOM 2253 O O . GLY B 1 129 ? -0.403 -25.641 -2.879 1 97.31 129 GLY B O 1
ATOM 2254 N N . ASP B 1 130 ? 0.25 -25.938 -5.02 1 95.31 130 ASP B N 1
ATOM 2255 C CA . ASP B 1 130 ? 1.349 -26.844 -4.668 1 95.31 130 ASP B CA 1
ATOM 2256 C C . ASP B 1 130 ? 2.309 -26.172 -3.686 1 95.31 130 ASP B C 1
ATOM 2258 O O . ASP B 1 130 ? 2.777 -25.047 -3.932 1 95.31 130 ASP B O 1
ATOM 2262 N N . ALA B 1 131 ? 2.621 -26.844 -2.564 1 93.81 131 ALA B N 1
ATOM 2263 C CA . ALA B 1 131 ? 3.426 -26.312 -1.469 1 93.81 131 ALA B CA 1
ATOM 2264 C C . ALA B 1 131 ? 4.82 -25.922 -1.951 1 93.81 131 ALA B C 1
ATOM 2266 O O . ALA B 1 131 ? 5.453 -25.031 -1.39 1 93.81 131 ALA B O 1
ATOM 2267 N N . ASN B 1 132 ? 5.297 -26.562 -2.975 1 93.44 132 ASN B N 1
ATOM 2268 C CA . ASN B 1 132 ? 6.633 -26.281 -3.498 1 93.44 132 ASN B CA 1
ATOM 2269 C C . ASN B 1 132 ? 6.75 -24.859 -4.004 1 93.44 132 ASN B C 1
ATOM 2271 O O . ASN B 1 132 ? 7.844 -24.281 -4.027 1 93.44 132 ASN B O 1
ATOM 2275 N N . ASN B 1 133 ? 5.637 -24.266 -4.375 1 94.88 133 ASN B N 1
ATOM 2276 C CA . ASN B 1 133 ? 5.648 -22.906 -4.914 1 94.88 133 ASN B CA 1
ATOM 2277 C C . ASN B 1 133 ? 5.605 -21.875 -3.803 1 94.88 133 ASN B C 1
ATOM 2279 O O . ASN B 1 133 ? 5.781 -20.672 -4.059 1 94.88 133 ASN B O 1
ATOM 2283 N N . LEU B 1 134 ? 5.426 -22.312 -2.566 1 95.69 134 LEU B N 1
ATOM 2284 C CA . LEU B 1 134 ? 5.238 -21.359 -1.478 1 95.69 134 LEU B CA 1
ATOM 2285 C C . LEU B 1 134 ? 6.352 -21.484 -0.444 1 95.69 134 LEU B C 1
ATOM 2287 O O . LEU B 1 134 ? 6.27 -20.906 0.64 1 95.69 134 LEU B O 1
ATOM 2291 N N . HIS B 1 135 ? 7.344 -22.234 -0.75 1 92.25 135 HIS B N 1
ATOM 2292 C CA . HIS B 1 135 ? 8.406 -22.562 0.197 1 92.25 135 HIS B CA 1
ATOM 2293 C C . HIS B 1 135 ? 9.18 -21.312 0.605 1 92.25 135 HIS B C 1
ATOM 2295 O O . HIS B 1 135 ? 9.734 -21.25 1.702 1 92.25 135 HIS B O 1
ATOM 2301 N N . GLY B 1 136 ? 9.227 -20.266 -0.17 1 94.44 136 GLY B N 1
ATOM 2302 C CA . GLY B 1 136 ? 10.008 -19.062 0.12 1 94.44 136 GLY B CA 1
ATOM 2303 C C . GLY B 1 136 ? 9.258 -18.062 0.977 1 94.44 136 GLY B C 1
ATOM 2304 O O . GLY B 1 136 ? 9.852 -17.094 1.466 1 94.44 136 GLY B O 1
ATOM 2305 N N . PHE B 1 137 ? 8.023 -18.312 1.272 1 96 137 PHE B N 1
ATOM 2306 C CA . PHE B 1 137 ? 7.234 -17.375 2.076 1 96 137 PHE B CA 1
ATOM 2307 C C . PHE B 1 137 ? 7.523 -17.562 3.561 1 96 137 PHE B C 1
ATOM 2309 O O . PHE B 1 137 ? 7.578 -18.703 4.047 1 96 137 PHE B O 1
ATOM 2316 N N . VAL B 1 138 ? 7.758 -16.453 4.223 1 95.94 138 VAL B N 1
ATOM 2317 C CA . VAL B 1 138 ? 8.016 -16.469 5.66 1 95.94 138 VAL B CA 1
ATOM 2318 C C . VAL B 1 138 ? 6.988 -15.594 6.379 1 95.94 138 VAL B C 1
ATOM 2320 O O . VAL B 1 138 ? 6.766 -14.438 5.996 1 95.94 138 VAL B O 1
ATOM 2323 N N . LEU B 1 139 ? 6.43 -16.172 7.461 1 94.75 139 LEU B N 1
ATOM 2324 C CA . LEU B 1 139 ? 5.434 -15.453 8.25 1 94.75 139 LEU B CA 1
ATOM 2325 C C . LEU B 1 139 ? 5.992 -14.133 8.781 1 94.75 139 LEU B C 1
ATOM 2327 O O . LEU B 1 139 ? 7.133 -14.086 9.25 1 94.75 139 LEU B O 1
ATOM 2331 N N . ASP B 1 140 ? 5.191 -13.117 8.656 1 93.19 140 ASP B N 1
ATOM 2332 C CA . ASP B 1 140 ? 5.465 -11.781 9.18 1 93.19 140 ASP B CA 1
ATOM 2333 C C . ASP B 1 140 ? 6.57 -11.094 8.383 1 93.19 140 ASP B C 1
ATOM 2335 O O . ASP B 1 140 ? 7.164 -10.117 8.844 1 93.19 140 ASP B O 1
ATOM 2339 N N . SER B 1 141 ? 6.926 -11.57 7.238 1 93.31 141 SER B N 1
ATOM 2340 C CA . SER B 1 141 ? 7.945 -10.945 6.406 1 93.31 141 SER B CA 1
ATOM 2341 C C . SER B 1 141 ? 7.336 -9.93 5.453 1 93.31 141 SER B C 1
ATOM 2343 O O . SER B 1 141 ? 6.18 -10.062 5.047 1 93.31 141 SER B O 1
ATOM 2345 N N . ASN B 1 142 ? 8.125 -8.883 5.195 1 92.88 142 ASN B N 1
ATOM 2346 C CA . ASN B 1 142 ? 7.734 -7.887 4.199 1 92.88 142 ASN B CA 1
ATOM 2347 C C . ASN B 1 142 ? 7.867 -8.43 2.781 1 92.88 142 ASN B C 1
ATOM 2349 O O . ASN B 1 142 ? 8.828 -9.133 2.471 1 92.88 142 ASN B O 1
ATOM 2353 N N . ILE B 1 143 ? 6.895 -8 1.951 1 95.5 143 ILE B N 1
ATOM 2354 C CA . ILE B 1 143 ? 6.965 -8.438 0.563 1 95.5 143 ILE B CA 1
ATOM 2355 C C . ILE B 1 143 ? 6.41 -7.352 -0.353 1 95.5 143 ILE B C 1
ATOM 2357 O O . ILE B 1 143 ? 5.66 -6.48 0.092 1 95.5 143 ILE B O 1
ATOM 2361 N N . TYR B 1 144 ? 6.832 -7.41 -1.635 1 95.94 144 TYR B N 1
ATOM 2362 C CA . TYR B 1 144 ? 6.312 -6.547 -2.688 1 95.94 144 TYR B CA 1
ATOM 2363 C C . TYR B 1 144 ? 5.414 -7.328 -3.641 1 95.94 144 TYR B C 1
ATOM 2365 O O . TYR B 1 144 ? 5.699 -8.484 -3.961 1 95.94 144 TYR B O 1
ATOM 2373 N N . LEU B 1 145 ? 4.355 -6.711 -4.02 1 97.25 145 LEU B N 1
ATOM 2374 C CA . LEU B 1 145 ? 3.496 -7.168 -5.102 1 97.25 145 LEU B CA 1
ATOM 2375 C C . LEU B 1 145 ? 3.684 -6.309 -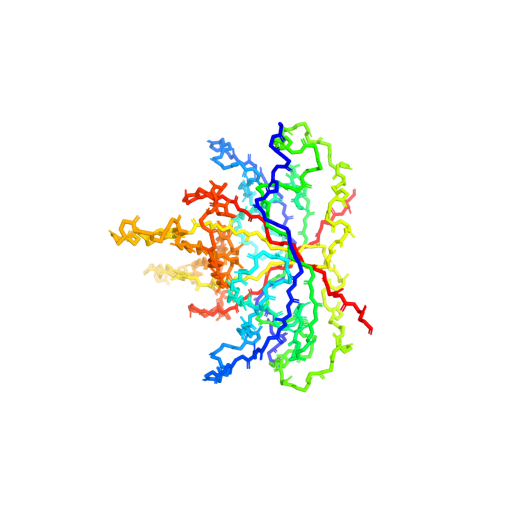6.348 1 97.25 145 LEU B C 1
ATOM 2377 O O . LEU B 1 145 ? 3.516 -5.086 -6.293 1 97.25 145 LEU B O 1
ATOM 2381 N N . LEU B 1 146 ? 4.129 -6.914 -7.469 1 97.06 146 LEU B N 1
ATOM 2382 C CA . LEU B 1 146 ? 4.277 -6.223 -8.742 1 97.06 146 LEU B CA 1
ATOM 2383 C C . LEU B 1 146 ? 3.363 -6.832 -9.805 1 97.06 146 LEU B C 1
ATOM 2385 O O . LEU B 1 146 ? 3.289 -8.055 -9.938 1 97.06 146 LEU B O 1
ATOM 2389 N N . MET B 1 147 ? 2.592 -5.961 -10.57 1 97.88 147 MET B N 1
ATOM 2390 C CA . MET B 1 147 ? 1.686 -6.449 -11.609 1 97.88 147 MET B CA 1
ATOM 2391 C C . MET B 1 147 ? 1.878 -5.676 -12.906 1 97.88 147 MET B C 1
ATOM 2393 O O . MET B 1 147 ? 2.23 -4.496 -12.891 1 97.88 147 MET B O 1
ATOM 2397 N N . LYS B 1 148 ? 1.641 -6.43 -13.93 1 97.44 148 LYS B N 1
ATOM 2398 C CA . LYS B 1 148 ? 1.581 -5.859 -15.273 1 97.44 148 LYS B CA 1
ATOM 2399 C C . LYS B 1 148 ? 0.51 -6.547 -16.109 1 97.44 148 LYS B C 1
ATOM 2401 O O . LYS B 1 148 ? 0.498 -7.773 -16.234 1 97.44 148 LYS B O 1
ATOM 2406 N N . LYS B 1 149 ? -0.428 -5.73 -16.641 1 96.94 149 LYS B N 1
ATOM 2407 C CA . LYS B 1 149 ? -1.44 -6.281 -17.531 1 96.94 149 LYS B CA 1
ATOM 2408 C C . LYS B 1 149 ? -0.805 -6.84 -18.812 1 96.94 149 LYS B C 1
ATOM 2410 O O . LYS B 1 149 ? 0.102 -6.227 -19.375 1 96.94 149 LYS B O 1
ATOM 2415 N N . LEU B 1 150 ? -1.34 -7.9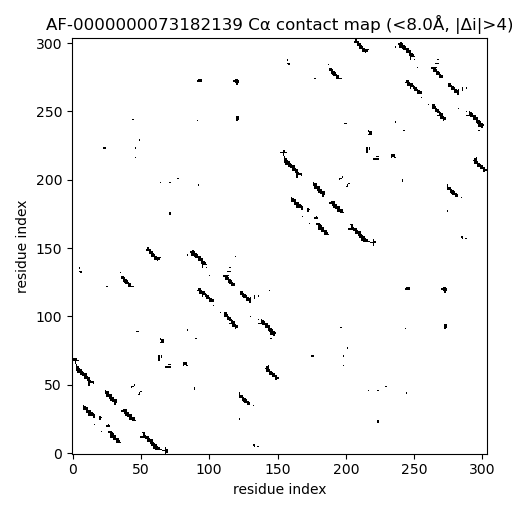96 -19.125 1 95.38 150 LEU B N 1
ATOM 2416 C CA . LEU B 1 150 ? -0.884 -8.602 -20.375 1 95.38 150 LEU B CA 1
ATOM 2417 C C . LEU B 1 150 ? -1.898 -8.375 -21.484 1 95.38 150 LEU B C 1
ATOM 2419 O O . LEU B 1 150 ? -3.107 -8.445 -21.266 1 95.38 150 LEU B O 1
ATOM 2423 N N . VAL B 1 151 ? -1.552 -7.578 -22.547 1 81.94 151 VAL B N 1
ATOM 2424 C CA . VAL B 1 151 ? -2.438 -7.297 -23.672 1 81.94 151 VAL B CA 1
ATOM 2425 C C . VAL B 1 151 ? -2.314 -8.406 -24.703 1 81.94 151 VAL B C 1
ATOM 2427 O O . VAL B 1 151 ? -1.212 -8.875 -25 1 81.94 151 VAL B O 1
ATOM 2430 N N . PHE B 1 152 ? -3.465 -9.141 -24.891 1 62.97 152 PHE B N 1
ATOM 2431 C CA . PHE B 1 152 ? -3.482 -10.016 -26.047 1 62.97 152 PHE B CA 1
ATOM 2432 C C . PHE B 1 152 ? -4.207 -9.352 -27.219 1 62.97 152 PHE B C 1
ATOM 2434 O O . PHE B 1 152 ? -5.066 -8.492 -27.016 1 62.97 152 PHE B O 1
#

Nearest PDB structures (foldseek):
  8a40-assembly1_H  TM=8.881E-01  e=1.350E-19  Sus scrofa
  7du2-assembly1_H  TM=9.380E-01  e=8.606E-15  Homo sapiens
  8him-assembly1_H  TM=8.642E-01  e=2.193E-13  Brassica oleracea
  7eu1-assembly1_H  TM=8.420E-01  e=1.705E-12  Arabidopsis thaliana
  8xme-assembly1_H  TM=8.598E-01  e=9.082E-12  Arabidopsis thaliana

Foldseek 3Di:
DQQQWLAKFKKFFADWQPVDDDDPQKIWTWIATDPARKTKIWIDRCVQDNDDHGWMKIKIKGLDLARNNDDPDPPPPVPDDRPSQVVFRDKFKWWWADKAWDPPPPVPDPFIKIWTWIDGPNIIMIMIDGVVSRVPDDHGGMMMMTMHIDDD/DQQQWLAKFKKFFADWPPVDDDDPQKIWTWIATDPARKTKIWIDRCVQDNDDHGWMKIKIKGLDLARVNDDPPPPPPVPDDRPSQVVFRDKFKWWWADKAWDPPPPVPDPFIKIWTWIDGPNIIMIMIDGVVSRVPDDHGGMMMMTMHIDDD

Radius of gyration: 20.7 Å; Cα contacts (8 Å, |Δi|>4): 714; chains: 2; bounding box: 45×70×57 Å

Sequence (304 aa):
MTTGILFDDSFLVKDVDPDGKKFDRVSRLFCDSESFKMELILDVNTQLYPMNLNDKFRLMLATTLRDDGLSDEPEYDPLVHYARVDQFEYVMFGKVYRIEGEETSNALSESNTSAAYASFGGLLMRLKGDANNLHGFVLDSNIYLLMKKLVFMTTGILFDDSFLVKDVDPDGKKFDRVSRLFCDSESFKMELILDVNTQLYPMNLNDKFRLMLATTLRDDGLSDEPEYDPLVHYARVDQFEYVMFGKVYRIEGEETSNALSESNTSAAYASFGGLLMRLKGDANNLHGFVLDSNIYLLMKKLVF

Organism: Anisakis simplex (NCBI:txid6269)

Solvent-accessible surface area (backbone atoms only — not comparable to full-atom values): 16654 Å² total; per-residue (Å²): 126,68,52,28,65,51,42,75,51,41,32,37,30,75,37,63,30,87,87,49,78,83,48,88,59,39,44,43,34,36,29,39,39,74,82,72,66,31,41,37,39,38,42,37,48,42,81,83,54,68,80,53,75,71,39,36,29,38,41,36,35,20,63,45,63,38,74,82,22,51,72,85,61,76,75,76,48,92,75,65,72,49,69,56,56,72,74,37,79,43,78,43,48,18,34,24,74,43,73,44,73,45,77,63,77,57,86,78,62,81,75,37,43,24,36,42,30,34,35,42,17,85,32,44,36,37,45,33,29,55,36,82,65,51,67,74,67,51,80,71,33,61,34,34,44,35,30,30,79,49,87,127,126,68,53,29,65,52,44,75,50,41,33,37,31,74,37,63,30,85,88,49,79,84,47,90,60,38,43,43,34,36,29,39,38,74,82,73,67,30,40,36,39,38,42,38,49,40,80,83,54,66,82,52,75,71,40,35,30,37,42,36,34,21,63,45,62,38,74,82,24,52,73,85,62,79,77,76,48,93,74,64,71,49,68,57,56,71,73,37,80,42,76,44,47,19,33,26,74,43,74,44,74,44,78,62,78,58,86,79,63,81,74,39,44,24,37,42,30,35,34,42,17,83,32,43,36,37,44,32,30,56,36,82,64,51,67,74,66,52,80,70,33,61,33,34,44,37,30,29,78,50,86,131